Protein AF-0000000069427256 (afdb_homodimer)

Foldseek 3Di:
DFFLADPPKDKDKPAADVNCCVQANPVQQAPPDQPGKHKGHFDPKIKMKMFSVAKFFFFKKKWFWAALAAFAFKFKWFALDPPPPDTDTQGTDGDDRHGDIDMDTRPVRDTGRMMMIIRGATSHPRRMTITRYITTDGGGDDPPD/DFFLADPPKDKDKPAAAVNCCVQANPVQQAPPDQPGKHKGHFDPKIKMKMFSVAKFFFWKKKWFWAALAAFAFKFKWFALDPPDDDTDTQGTDGDDRHGDIDMDTRPVRDTGRMMMIIRGATSHPRRMTITRYITTDGGGDDPPD

Structure (mmCIF, N/CA/C/O backbone):
data_AF-0000000069427256-model_v1
#
loop_
_entity.id
_entity.type
_entity.pdbx_description
1 polymer 'Nuclear receptor 2C2-associated protein'
#
loop_
_atom_site.group_PDB
_atom_site.id
_atom_site.type_symbol
_atom_site.label_atom_id
_atom_site.label_alt_id
_atom_site.label_comp_id
_atom_site.label_asym_id
_atom_site.label_entity_id
_atom_site.label_seq_id
_atom_site.pdbx_PDB_ins_code
_atom_site.Cartn_x
_atom_site.Cartn_y
_atom_site.Cartn_z
_atom_site.occupancy
_atom_site.B_iso_or_equiv
_atom_site.auth_seq_id
_atom_site.auth_comp_id
_atom_site.auth_asym_id
_atom_site.auth_atom_id
_atom_site.pdbx_PDB_model_num
ATOM 1 N N . MET A 1 1 ? 9.227 0.942 4.258 1 88.62 1 MET A N 1
ATOM 2 C CA . MET A 1 1 ? 8.672 0.115 3.188 1 88.62 1 MET A CA 1
ATOM 3 C C . MET A 1 1 ? 7.191 0.402 2.984 1 88.62 1 MET A C 1
ATOM 5 O O . MET A 1 1 ? 6.492 0.782 3.926 1 88.62 1 MET A O 1
ATOM 9 N N . CYS A 1 2 ? 6.762 0.403 1.646 1 91.94 2 CYS A N 1
ATOM 10 C CA . CYS A 1 2 ? 5.367 0.628 1.28 1 91.94 2 CYS A CA 1
ATOM 11 C C . CYS A 1 2 ? 4.969 -0.236 0.09 1 91.94 2 CYS A C 1
ATOM 13 O O . CYS A 1 2 ? 5.785 -0.99 -0.437 1 91.94 2 CYS A O 1
ATOM 15 N N . SER A 1 3 ? 3.703 -0.21 -0.235 1 94.5 3 SER A N 1
ATOM 16 C CA . SER A 1 3 ? 3.236 -0.917 -1.424 1 94.5 3 SER A CA 1
ATOM 17 C C . SER A 1 3 ? 3.936 -0.408 -2.68 1 94.5 3 SER A C 1
ATOM 19 O O . SER A 1 3 ? 4.09 0.801 -2.863 1 94.5 3 SER A O 1
ATOM 21 N N . LEU A 1 4 ? 4.332 -1.354 -3.523 1 94.69 4 LEU A N 1
ATOM 22 C CA . LEU A 1 4 ? 5.027 -1 -4.754 1 94.69 4 LEU A CA 1
ATOM 23 C C . LEU A 1 4 ? 4.074 -1.011 -5.941 1 94.69 4 LEU A C 1
ATOM 25 O O . LEU A 1 4 ? 4.48 -0.74 -7.074 1 94.69 4 LEU A O 1
ATOM 29 N N . ILE A 1 5 ? 2.779 -1.302 -5.676 1 94.69 5 ILE A N 1
ATOM 30 C CA . ILE A 1 5 ? 1.781 -1.367 -6.738 1 94.69 5 ILE A CA 1
ATOM 31 C C . ILE A 1 5 ? 1.354 0.045 -7.133 1 94.69 5 ILE A C 1
ATOM 33 O O . ILE A 1 5 ? 0.934 0.833 -6.285 1 94.69 5 ILE A O 1
ATOM 37 N N . GLN A 1 6 ? 1.53 0.266 -8.422 1 89.81 6 GLN A N 1
ATOM 38 C CA . GLN A 1 6 ? 1.161 1.562 -8.984 1 89.81 6 GLN A CA 1
ATOM 39 C C . GLN A 1 6 ? 0.304 1.398 -10.234 1 89.81 6 GLN A C 1
ATOM 41 O O . GLN A 1 6 ? 0.061 0.277 -10.688 1 89.81 6 GLN A O 1
ATOM 46 N N . ASP A 1 7 ? -0.151 2.516 -10.758 1 88.38 7 ASP A N 1
ATOM 47 C CA . ASP A 1 7 ? -0.981 2.504 -11.961 1 88.38 7 ASP A CA 1
ATOM 48 C C . ASP A 1 7 ? -0.247 1.851 -13.133 1 88.38 7 ASP A C 1
ATOM 50 O O . ASP A 1 7 ? -0.867 1.196 -13.969 1 88.38 7 ASP A O 1
ATOM 54 N N . LYS A 1 8 ? 1.039 2.057 -13.102 1 89.56 8 LYS A N 1
ATOM 55 C CA . LYS A 1 8 ? 1.83 1.552 -14.219 1 89.56 8 LYS A CA 1
ATOM 56 C C . LYS A 1 8 ? 2.119 0.062 -14.055 1 89.56 8 LYS A C 1
ATOM 58 O O . LYS A 1 8 ? 2.648 -0.575 -14.969 1 89.56 8 LYS A O 1
ATOM 63 N N . THR A 1 9 ? 1.811 -0.467 -12.945 1 94.75 9 THR A N 1
ATOM 64 C CA . THR A 1 9 ? 2.039 -1.888 -12.711 1 94.75 9 THR A CA 1
ATOM 65 C C . THR A 1 9 ? 1.174 -2.738 -13.633 1 94.75 9 THR A C 1
ATOM 67 O O . THR A 1 9 ? -0.014 -2.459 -13.812 1 94.75 9 THR A O 1
ATOM 70 N N . ARG A 1 10 ? 1.879 -3.713 -14.258 1 96.31 10 ARG A N 1
ATOM 71 C CA . ARG A 1 10 ? 1.18 -4.664 -15.117 1 96.31 10 ARG A CA 1
ATOM 72 C C . ARG A 1 10 ? 1.225 -6.07 -14.531 1 96.31 10 ARG A C 1
ATOM 74 O O . ARG A 1 10 ? 2.248 -6.488 -13.984 1 96.31 10 ARG A O 1
ATOM 81 N N . VAL A 1 11 ? 0.092 -6.809 -14.773 1 97.56 11 VAL A N 1
ATOM 82 C CA . VAL A 1 11 ? -0.004 -8.133 -14.172 1 97.56 11 VAL A CA 1
ATOM 83 C C . VAL A 1 11 ? -0.48 -9.141 -15.211 1 97.56 11 VAL A C 1
ATOM 85 O O . VAL A 1 11 ? -1.364 -8.844 -16.016 1 97.56 11 VAL A O 1
ATOM 88 N N . ARG A 1 12 ? 0.183 -10.266 -15.188 1 97.38 12 ARG A N 1
ATOM 89 C CA . ARG A 1 12 ? -0.256 -11.438 -15.938 1 97.38 12 ARG A CA 1
ATOM 90 C C . ARG A 1 12 ? -0.458 -12.633 -15.016 1 97.38 12 ARG A C 1
ATOM 92 O O . ARG A 1 12 ? 0.208 -12.742 -13.984 1 97.38 12 ARG A O 1
ATOM 99 N N . VAL A 1 13 ? -1.408 -13.445 -15.445 1 98.75 13 VAL A N 1
ATOM 100 C CA . VAL A 1 13 ? -1.653 -14.656 -14.664 1 98.75 13 VAL A CA 1
ATOM 101 C C . VAL A 1 13 ? -1.659 -15.875 -15.586 1 98.75 13 VAL A C 1
ATOM 103 O O . VAL A 1 13 ? -1.821 -15.734 -16.797 1 98.75 13 VAL A O 1
ATOM 106 N N . SER A 1 14 ? -1.403 -16.953 -14.953 1 98.69 14 SER A N 1
ATOM 107 C CA . SER A 1 14 ? -1.3 -18.203 -15.711 1 98.69 14 SER A CA 1
ATOM 108 C C . SER A 1 14 ? -2.605 -18.516 -16.438 1 98.69 14 SER A C 1
ATOM 110 O O . SER A 1 14 ? -2.592 -18.984 -17.578 1 98.69 14 SER A O 1
ATOM 112 N N . SER A 1 15 ? -3.719 -18.375 -15.766 1 98.81 15 SER A N 1
ATOM 113 C CA . SER A 1 15 ? -5.027 -18.719 -16.312 1 98.81 15 SER A CA 1
ATOM 114 C C . SER A 1 15 ? -6.148 -18.047 -15.523 1 98.81 15 SER A C 1
ATOM 116 O O . SER A 1 15 ? -5.898 -17.422 -14.492 1 98.81 15 SER A O 1
ATOM 118 N N . VAL A 1 16 ? -7.336 -18.094 -16.094 1 98.88 16 VAL A N 1
ATOM 119 C CA . VAL A 1 16 ? -8.539 -17.562 -15.453 1 98.88 16 VAL A CA 1
ATOM 120 C C . VAL A 1 16 ? -9.68 -18.578 -15.594 1 98.88 16 VAL A C 1
ATOM 122 O O . VAL A 1 16 ? -9.867 -19.156 -16.656 1 98.88 16 VAL A O 1
ATOM 125 N N . LEU A 1 17 ? -10.367 -18.75 -14.469 1 98.62 17 LEU A N 1
ATOM 126 C CA . LEU A 1 17 ? -11.492 -19.672 -14.461 1 98.62 17 LEU A CA 1
ATOM 127 C C . LEU A 1 17 ? -12.43 -19.391 -15.625 1 98.62 17 LEU A C 1
ATOM 129 O O . LEU A 1 17 ? -12.914 -18.266 -15.789 1 98.62 17 LEU A O 1
ATOM 133 N N . ASN A 1 18 ? -12.609 -20.391 -16.406 1 97.94 1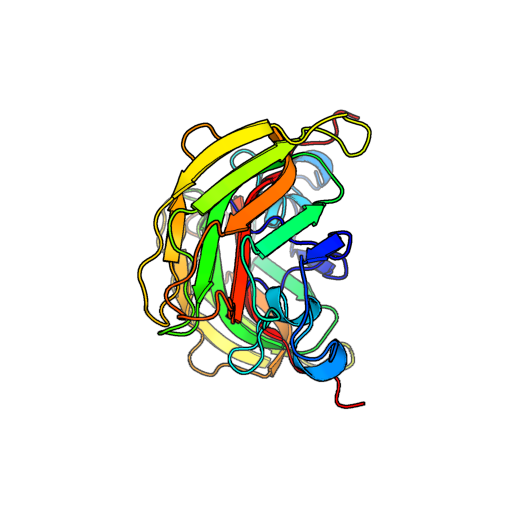8 ASN A N 1
ATOM 134 C CA . ASN A 1 18 ? -13.516 -20.344 -17.562 1 97.94 18 ASN A CA 1
ATOM 135 C C . ASN A 1 18 ? -13.156 -19.188 -18.5 1 97.94 18 ASN A C 1
ATOM 137 O O . ASN A 1 18 ? -14.016 -18.688 -19.219 1 97.94 18 ASN A O 1
ATOM 141 N N . SER A 1 19 ? -12.078 -18.688 -18.422 1 98 19 SER A N 1
ATOM 142 C CA . SER A 1 19 ? -11.617 -17.547 -19.188 1 98 19 SER A CA 1
ATOM 143 C C . SER A 1 19 ? -12.492 -16.312 -18.938 1 98 19 SER A C 1
ATOM 145 O O . SER A 1 19 ? -12.609 -15.438 -19.797 1 98 19 SER A O 1
ATOM 147 N N . ASP A 1 20 ? -13.102 -16.281 -17.797 1 98.31 20 ASP A N 1
ATOM 148 C CA . ASP A 1 20 ? -13.969 -15.172 -17.422 1 98.31 20 ASP A CA 1
ATOM 149 C C . ASP A 1 20 ? -13.172 -14.07 -16.734 1 98.31 20 ASP A C 1
ATOM 151 O O . ASP A 1 20 ? -13.297 -13.867 -15.523 1 98.31 20 ASP A O 1
ATOM 155 N N . VAL A 1 21 ? -12.523 -13.281 -17.516 1 98 21 VAL A N 1
ATOM 156 C CA . VAL A 1 21 ? -11.641 -12.234 -17.016 1 98 21 VAL A CA 1
ATOM 157 C C . VAL A 1 21 ? -12.453 -11.164 -16.297 1 98 21 VAL A C 1
ATOM 159 O O . VAL A 1 21 ? -11.969 -10.547 -15.344 1 98 21 VAL A O 1
ATOM 162 N N . LYS A 1 22 ? -13.719 -10.969 -16.641 1 96.38 22 LYS A N 1
ATOM 163 C CA . LYS A 1 22 ? -14.57 -9.93 -16.078 1 96.38 22 LYS A CA 1
ATOM 164 C C . LYS A 1 22 ? -14.922 -10.25 -14.625 1 96.38 22 LYS A C 1
ATOM 166 O O . LYS A 1 22 ? -15.016 -9.344 -13.789 1 96.38 22 LYS A O 1
ATOM 171 N N . GLN A 1 23 ? -15 -11.508 -14.328 1 96.94 23 GLN A N 1
ATOM 172 C CA . GLN A 1 23 ? -15.492 -11.875 -13.008 1 96.94 23 GLN A CA 1
ATOM 173 C C . GLN A 1 23 ? -14.359 -12.422 -12.141 1 96.94 23 GLN A C 1
ATOM 175 O O . GLN A 1 23 ? -14.422 -12.344 -10.906 1 96.94 23 GLN A O 1
ATOM 180 N N . PHE A 1 24 ? -13.32 -12.953 -12.773 1 98.25 24 PHE A N 1
ATOM 181 C CA . PHE A 1 24 ? -12.328 -13.688 -11.984 1 98.25 24 PHE A CA 1
ATOM 182 C C . PHE A 1 24 ? -10.914 -13.305 -12.406 1 98.25 24 PHE A C 1
ATOM 184 O O . PHE A 1 24 ? -9.961 -14.031 -12.141 1 98.25 24 PHE A O 1
ATOM 191 N N . GLY A 1 25 ? -10.711 -12.219 -13.016 1 98.19 25 GLY A N 1
ATOM 192 C CA . GLY A 1 25 ? -9.469 -11.875 -13.68 1 98.19 25 GLY A CA 1
ATOM 193 C C . GLY A 1 25 ? -8.438 -11.273 -12.742 1 98.19 25 GLY A C 1
ATOM 194 O O . GLY A 1 25 ? -8.703 -11.078 -11.562 1 98.19 25 GLY A O 1
ATOM 195 N N . LYS A 1 26 ? -7.301 -10.945 -13.297 1 97.62 26 LYS A N 1
ATOM 196 C CA . LYS A 1 26 ? -6.113 -10.453 -12.602 1 97.62 26 LYS A CA 1
ATOM 197 C C . LYS A 1 26 ? -6.363 -9.078 -11.984 1 97.62 26 LYS A C 1
ATOM 199 O O . LYS A 1 26 ? -5.684 -8.688 -11.031 1 97.62 26 LYS A O 1
ATOM 204 N N . SER A 1 27 ? -7.332 -8.391 -12.531 1 95.12 27 SER A N 1
ATOM 205 C CA . SER A 1 27 ? -7.582 -7.035 -12.055 1 95.12 27 SER A CA 1
ATOM 206 C C . SER A 1 27 ? -8.023 -7.039 -10.594 1 95.12 27 SER A C 1
ATOM 208 O O . SER A 1 27 ? -7.859 -6.043 -9.883 1 95.12 27 SER A O 1
ATOM 210 N N . PHE A 1 28 ? -8.508 -8.109 -10.141 1 96.56 28 PHE A N 1
ATOM 211 C CA . PHE A 1 28 ? -9.094 -8.188 -8.805 1 96.56 28 PHE A CA 1
ATOM 212 C C . PHE A 1 28 ? -8.023 -8.461 -7.758 1 96.56 28 PHE A C 1
ATOM 214 O O . PHE A 1 28 ? -8.297 -8.406 -6.559 1 96.56 28 PHE A O 1
ATOM 221 N N . LEU A 1 29 ? -6.773 -8.688 -8.195 1 97.25 29 LEU A N 1
ATOM 222 C CA . LEU A 1 29 ? -5.664 -8.922 -7.273 1 97.25 29 LEU A CA 1
ATOM 223 C C . LEU A 1 29 ? -5.32 -7.656 -6.496 1 97.25 29 LEU A C 1
ATOM 225 O O . LEU A 1 29 ? -4.789 -7.727 -5.387 1 97.25 29 LEU A O 1
ATOM 229 N N . PHE A 1 30 ? -5.59 -6.488 -7.086 1 94 30 PHE A N 1
ATOM 230 C CA . PHE A 1 30 ? -5.098 -5.242 -6.516 1 94 30 PHE A CA 1
ATOM 231 C C . PHE A 1 30 ? -6.223 -4.223 -6.383 1 94 30 PHE A C 1
ATOM 233 O O . PHE A 1 30 ? -5.973 -3.02 -6.309 1 94 30 PHE A O 1
ATOM 240 N N . ASP A 1 31 ? -7.496 -4.641 -6.383 1 91.44 31 ASP A N 1
ATOM 241 C CA . ASP A 1 31 ? -8.602 -3.688 -6.449 1 91.44 31 ASP A CA 1
ATOM 242 C C . ASP A 1 31 ? -9.047 -3.268 -5.051 1 91.44 31 ASP A C 1
ATOM 244 O O . ASP A 1 31 ? -10.016 -2.514 -4.898 1 91.44 31 ASP A O 1
ATOM 248 N N . CYS A 1 32 ? -8.43 -3.764 -4.012 1 90.31 32 CYS A N 1
ATOM 249 C CA . CYS A 1 32 ? -8.688 -3.406 -2.623 1 90.31 32 CYS A CA 1
ATOM 250 C C . CYS A 1 32 ? -10.133 -3.721 -2.24 1 90.31 32 CYS A C 1
ATOM 252 O O . CYS A 1 32 ? -10.727 -3.021 -1.418 1 90.31 32 CYS A O 1
ATOM 254 N N . GLN A 1 33 ? -10.672 -4.707 -2.92 1 89.88 33 GLN A N 1
ATOM 255 C CA . GLN A 1 33 ? -12 -5.203 -2.574 1 89.88 33 GLN A CA 1
ATOM 256 C C . GLN A 1 33 ? -11.922 -6.59 -1.942 1 89.88 33 GLN A C 1
ATOM 258 O O . GLN A 1 33 ? -11.133 -7.434 -2.377 1 89.88 33 GLN A O 1
ATOM 263 N N . ASP A 1 34 ? -12.836 -6.789 -0.956 1 87.06 34 ASP A N 1
ATOM 264 C CA . ASP A 1 34 ? -12.742 -8.031 -0.193 1 87.06 34 ASP A CA 1
ATOM 265 C C . ASP A 1 34 ? -13.562 -9.141 -0.843 1 87.06 34 ASP A C 1
ATOM 267 O O . ASP A 1 34 ? -13.391 -10.32 -0.518 1 87.06 34 ASP A O 1
ATOM 271 N N . ASP A 1 35 ? -14.414 -8.797 -1.781 1 91.25 35 ASP A N 1
ATOM 272 C CA . ASP A 1 35 ? -15.344 -9.789 -2.299 1 91.25 35 ASP A CA 1
ATOM 273 C C . ASP A 1 35 ? -15 -10.164 -3.74 1 91.25 35 ASP A C 1
ATOM 275 O O . ASP A 1 35 ? -15.758 -10.883 -4.398 1 91.25 35 ASP A O 1
ATOM 279 N N . THR A 1 36 ? -13.984 -9.609 -4.316 1 95.5 36 THR A N 1
ATOM 280 C CA . THR A 1 36 ? -13.492 -10 -5.633 1 95.5 36 THR A CA 1
ATOM 281 C C . THR A 1 36 ? -12.195 -10.797 -5.516 1 95.5 36 THR A C 1
ATOM 283 O O . THR A 1 36 ? -11.57 -10.812 -4.453 1 95.5 36 THR A O 1
ATOM 286 N N . CYS A 1 37 ? -11.875 -11.555 -6.547 1 98.25 37 CYS A N 1
ATOM 287 C CA . CYS A 1 37 ? -10.68 -12.391 -6.48 1 98.25 37 CYS A CA 1
ATOM 288 C C . CYS A 1 37 ? -10.172 -12.727 -7.875 1 98.25 37 CYS A C 1
ATOM 290 O O . CYS A 1 37 ? -10.906 -12.617 -8.859 1 98.25 37 CYS A O 1
ATOM 292 N N . TRP A 1 38 ? -8.906 -13.047 -7.902 1 98.81 38 TRP A N 1
ATOM 293 C CA . TRP A 1 38 ? -8.422 -13.859 -9.016 1 98.81 38 TRP A CA 1
ATOM 294 C C . TRP A 1 38 ? -8.664 -15.344 -8.75 1 98.81 38 TRP A C 1
ATOM 296 O O . TRP A 1 38 ? -8.383 -15.844 -7.664 1 98.81 38 TRP A O 1
ATOM 306 N N . ASN A 1 39 ? -9.219 -15.977 -9.75 1 98.88 39 ASN A N 1
ATOM 307 C CA . ASN A 1 39 ? -9.5 -17.406 -9.734 1 98.88 39 ASN A CA 1
ATOM 308 C C . ASN A 1 39 ? -8.922 -18.109 -10.961 1 98.88 39 ASN A C 1
ATOM 310 O O . ASN A 1 39 ? -9.391 -17.891 -12.078 1 98.88 39 ASN A O 1
ATOM 314 N N . SER A 1 40 ? -7.902 -18.922 -10.672 1 98.88 40 SER A N 1
ATOM 315 C CA . SER A 1 40 ? -7.273 -19.625 -11.797 1 98.88 40 SER A CA 1
ATOM 316 C C . SER A 1 40 ? -8.172 -20.734 -12.336 1 98.88 40 SER A C 1
ATOM 318 O O . SER A 1 40 ? -9.141 -21.125 -11.68 1 98.88 40 SER A O 1
ATOM 320 N N . SER A 1 41 ? -7.836 -21.188 -13.625 1 98.62 41 SER A N 1
ATOM 321 C CA . SER A 1 41 ? -8.383 -22.469 -14.078 1 98.62 41 SER A CA 1
ATOM 322 C C . SER A 1 41 ? -7.738 -23.641 -13.352 1 98.62 41 SER A C 1
ATOM 324 O O . SER A 1 41 ? -6.867 -23.438 -12.5 1 98.62 41 SER A O 1
ATOM 326 N N . GLU A 1 42 ? -8.211 -24.828 -13.602 1 98.44 42 GLU A N 1
ATOM 327 C CA . GLU A 1 42 ? -7.562 -26.031 -13.07 1 98.44 42 GLU A CA 1
ATOM 328 C C . GLU A 1 42 ? -6.18 -26.219 -13.688 1 98.44 42 GLU A C 1
ATOM 330 O O . GLU A 1 42 ? -5.891 -25.688 -14.758 1 98.44 42 GLU A O 1
ATOM 335 N N . GLY A 1 43 ? -5.336 -26.953 -12.922 1 98.19 43 GLY A N 1
ATOM 336 C CA . GLY A 1 43 ? -4.016 -27.281 -13.438 1 98.19 43 GLY A CA 1
ATOM 337 C C . GLY A 1 43 ? -2.889 -26.719 -12.594 1 98.19 43 GLY A C 1
ATOM 338 O O . GLY A 1 43 ? -3.107 -25.812 -11.773 1 98.19 43 GLY A O 1
ATOM 339 N N . THR A 1 44 ? -1.712 -27.297 -12.688 1 98.19 44 THR A N 1
ATOM 340 C CA . THR A 1 44 ? -0.496 -26.859 -12.016 1 98.19 44 THR A CA 1
ATOM 341 C C . THR A 1 44 ? 0.677 -26.812 -12.992 1 98.19 44 THR A C 1
ATOM 343 O O . THR A 1 44 ? 0.726 -27.578 -13.945 1 98.19 44 THR A O 1
ATOM 346 N N . PRO A 1 45 ? 1.598 -25.953 -12.945 1 98.56 45 PRO A N 1
ATOM 347 C CA . PRO A 1 45 ? 1.593 -24.906 -11.922 1 98.56 45 PRO A CA 1
ATOM 348 C C . PRO A 1 45 ? 0.771 -23.688 -12.328 1 98.56 45 PRO A C 1
ATOM 350 O O . PRO A 1 45 ? 0.471 -23.5 -13.508 1 98.56 45 PRO A O 1
ATOM 353 N N . GLN A 1 46 ? 0.297 -22.922 -11.359 1 98.88 46 GLN A N 1
ATOM 354 C CA . GLN A 1 46 ? -0.263 -21.594 -11.586 1 98.88 46 GLN A CA 1
ATOM 355 C C . GLN A 1 46 ? 0.722 -20.5 -11.18 1 98.88 46 GLN A C 1
ATOM 357 O O . GLN A 1 46 ? 1.673 -20.766 -10.438 1 98.88 46 GLN A O 1
ATOM 362 N N . TRP A 1 47 ? 0.492 -19.281 -11.773 1 98.88 47 TRP A N 1
ATOM 363 C CA . TRP A 1 47 ? 1.437 -18.234 -11.391 1 98.88 47 TRP A CA 1
ATOM 364 C C . TRP A 1 47 ? 0.843 -16.844 -11.633 1 98.88 47 TRP A C 1
ATOM 366 O O . TRP A 1 47 ? -0.134 -16.703 -12.367 1 98.88 47 TRP A O 1
ATOM 376 N N . ILE A 1 48 ? 1.358 -15.914 -10.93 1 98.75 48 ILE A N 1
ATOM 377 C CA . ILE A 1 48 ? 1.134 -14.484 -11.109 1 98.75 48 ILE A CA 1
ATOM 378 C C . ILE A 1 48 ? 2.449 -13.789 -11.461 1 98.75 48 ILE A C 1
ATOM 380 O O . ILE A 1 48 ? 3.449 -13.953 -10.758 1 98.75 48 ILE A O 1
ATOM 384 N N . LEU A 1 49 ? 2.453 -13.102 -12.609 1 98.19 49 LEU A N 1
ATOM 385 C CA . LEU A 1 49 ? 3.607 -12.305 -13.008 1 98.19 49 LEU A CA 1
ATOM 386 C C . LEU A 1 49 ? 3.301 -10.812 -12.898 1 98.19 49 LEU A C 1
ATOM 388 O O . LEU A 1 49 ? 2.361 -10.32 -13.523 1 98.19 49 LEU A O 1
ATOM 392 N N . VAL A 1 50 ? 4.105 -10.133 -12.094 1 97.69 50 VAL A N 1
ATOM 393 C CA . VAL A 1 50 ? 3.91 -8.703 -11.852 1 97.69 50 VAL A CA 1
ATOM 394 C C . VAL A 1 50 ? 5.09 -7.918 -12.422 1 97.69 50 VAL A C 1
ATOM 396 O O . VAL A 1 50 ? 6.246 -8.203 -12.109 1 97.69 50 VAL A O 1
ATOM 399 N N . ASP A 1 51 ? 4.777 -7.027 -13.297 1 96.88 51 ASP A N 1
ATOM 400 C CA . ASP A 1 51 ? 5.715 -6.012 -13.766 1 96.88 51 ASP A CA 1
ATOM 401 C C . ASP A 1 51 ? 5.488 -4.684 -13.047 1 96.88 51 ASP A C 1
ATOM 403 O O . ASP A 1 51 ? 4.504 -3.988 -13.312 1 96.88 51 ASP A O 1
ATOM 407 N N . LEU A 1 52 ? 6.43 -4.289 -12.188 1 95.44 52 LEU A N 1
ATOM 408 C CA . LEU A 1 52 ? 6.281 -3.08 -11.383 1 95.44 52 LEU A CA 1
ATOM 409 C C . LEU A 1 52 ? 6.469 -1.831 -12.242 1 95.44 52 LEU A C 1
ATOM 411 O O . LEU A 1 52 ? 6.113 -0.727 -11.82 1 95.44 52 LEU A O 1
ATOM 415 N N . GLY A 1 53 ? 6.957 -1.992 -13.375 1 93.12 53 GLY A N 1
ATOM 416 C CA . GLY A 1 53 ? 7.219 -0.875 -14.266 1 93.12 53 GLY A CA 1
ATOM 417 C C . GLY A 1 53 ? 8.547 -0.197 -14 1 93.12 53 GLY A C 1
ATOM 418 O O . GLY A 1 53 ? 9.078 0.51 -14.867 1 93.12 53 GLY A O 1
ATOM 419 N N . THR A 1 54 ? 9.047 -0.26 -12.812 1 90.75 54 THR A N 1
ATOM 420 C CA . THR A 1 54 ? 10.344 0.258 -12.391 1 90.75 54 THR A CA 1
ATOM 421 C C . THR A 1 54 ? 11.016 -0.701 -11.414 1 90.75 54 THR A C 1
ATOM 423 O O . THR A 1 54 ? 10.352 -1.534 -10.797 1 90.75 54 THR A O 1
ATOM 426 N N . GLN A 1 55 ? 12.312 -0.564 -11.32 1 93.56 55 GLN A N 1
ATOM 427 C CA . GLN A 1 55 ? 13.023 -1.381 -10.344 1 93.56 55 GLN A CA 1
ATOM 428 C C . GLN A 1 55 ? 12.719 -0.929 -8.922 1 93.56 55 GLN A C 1
ATOM 430 O O . GLN A 1 55 ? 12.586 0.268 -8.656 1 93.56 55 GLN A O 1
ATOM 435 N N . ALA A 1 56 ? 12.656 -1.906 -8.078 1 94.88 56 ALA A N 1
ATOM 436 C CA . ALA A 1 56 ? 12.461 -1.656 -6.652 1 94.88 56 ALA A CA 1
ATOM 437 C C . AL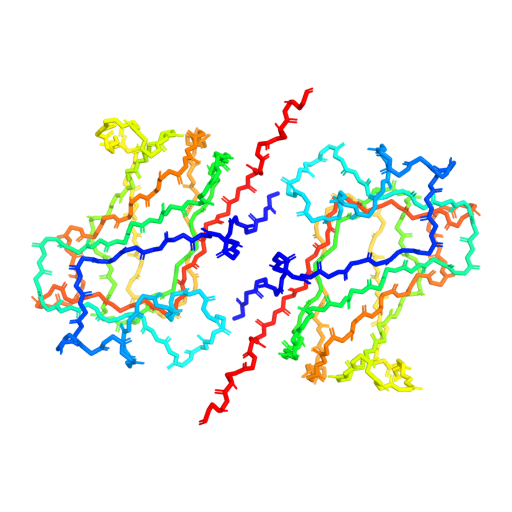A A 1 56 ? 13.07 -2.777 -5.812 1 94.88 56 ALA A C 1
ATOM 439 O O . ALA A 1 56 ? 13.305 -3.879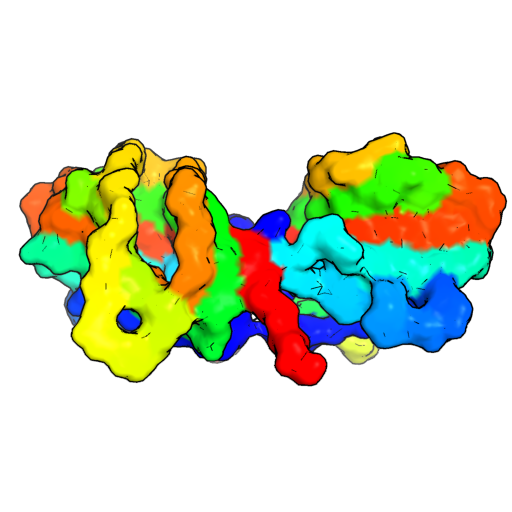 -6.316 1 94.88 56 ALA A O 1
ATOM 440 N N . GLU A 1 57 ? 13.43 -2.396 -4.656 1 96.38 57 GLU A N 1
ATOM 441 C CA . GLU A 1 57 ? 13.836 -3.424 -3.701 1 96.38 57 GLU A CA 1
ATOM 442 C C . GLU A 1 57 ? 12.625 -4.129 -3.098 1 96.38 57 GLU A C 1
ATOM 444 O O . GLU A 1 57 ? 11.805 -3.498 -2.428 1 96.38 57 GLU A O 1
ATOM 449 N N . ILE A 1 58 ? 12.562 -5.422 -3.268 1 96.94 58 ILE A N 1
ATOM 450 C CA . ILE A 1 58 ? 11.406 -6.184 -2.82 1 96.94 58 ILE A CA 1
ATOM 451 C C . ILE A 1 58 ? 11.656 -6.73 -1.417 1 96.94 58 ILE A C 1
ATOM 453 O O . ILE A 1 58 ? 12.633 -7.441 -1.186 1 96.94 58 ILE A O 1
ATOM 457 N N . LYS A 1 59 ? 10.695 -6.422 -0.494 1 96.88 59 LYS A N 1
ATOM 458 C CA . LYS A 1 59 ? 10.922 -6.785 0.901 1 96.88 59 LYS A CA 1
ATOM 459 C C . LYS A 1 59 ? 9.945 -7.867 1.356 1 96.88 59 LYS A C 1
ATOM 461 O O . LYS A 1 59 ? 10.305 -8.742 2.148 1 96.88 59 LYS A O 1
ATOM 466 N N . GLU A 1 60 ? 8.734 -7.762 0.885 1 97.38 60 GLU A N 1
ATOM 467 C CA . GLU A 1 60 ? 7.699 -8.695 1.327 1 97.38 60 GLU A CA 1
ATOM 468 C C . GLU A 1 60 ? 6.648 -8.906 0.244 1 97.38 60 GLU A C 1
ATOM 470 O O . GLU A 1 60 ? 6.441 -8.047 -0.609 1 97.38 60 GLU A O 1
ATOM 475 N N . ILE A 1 61 ? 6.043 -10.047 0.364 1 98.19 61 ILE A N 1
ATOM 476 C CA . ILE A 1 61 ? 4.816 -10.32 -0.376 1 98.19 61 ILE A CA 1
ATOM 477 C C . ILE A 1 61 ? 3.664 -10.539 0.6 1 98.19 61 ILE A C 1
ATOM 479 O O . ILE A 1 61 ? 3.801 -11.273 1.579 1 98.19 61 ILE A O 1
ATOM 483 N N . ALA A 1 62 ? 2.611 -9.852 0.418 1 97.88 62 ALA A N 1
ATOM 484 C CA . ALA A 1 62 ? 1.381 -10.062 1.177 1 97.88 62 ALA A CA 1
ATOM 485 C C . ALA A 1 62 ? 0.29 -10.664 0.295 1 97.88 62 ALA A C 1
ATOM 487 O O . ALA A 1 62 ? 0.012 -10.156 -0.794 1 97.88 62 ALA A O 1
ATOM 488 N N . ILE A 1 63 ? -0.308 -11.758 0.79 1 98.38 63 ILE A N 1
ATOM 489 C CA . ILE A 1 63 ? -1.263 -12.445 -0.072 1 98.38 63 ILE A CA 1
ATOM 490 C C . ILE A 1 63 ? -2.395 -13.023 0.773 1 98.38 63 ILE A C 1
ATOM 492 O O . ILE A 1 63 ? -2.158 -13.523 1.877 1 98.38 63 ILE A O 1
ATOM 496 N N . ASN A 1 64 ? -3.604 -12.891 0.248 1 98.12 64 ASN A N 1
ATOM 497 C CA . ASN A 1 64 ? -4.812 -13.438 0.849 1 98.12 64 ASN A CA 1
ATOM 498 C C . ASN A 1 64 ? -5.465 -14.484 -0.057 1 98.12 64 ASN A C 1
ATOM 500 O O . ASN A 1 64 ? -6.039 -14.141 -1.091 1 98.12 64 ASN A O 1
ATOM 504 N N . PHE A 1 65 ? -5.43 -15.773 0.421 1 98.69 65 PHE A N 1
ATOM 505 C CA . PHE A 1 65 ? -6.047 -16.859 -0.337 1 98.69 65 PHE A CA 1
ATOM 506 C C . PHE A 1 65 ? -7.457 -17.125 0.165 1 98.69 65 PHE A C 1
ATOM 508 O O . PHE A 1 65 ? -7.836 -16.688 1.251 1 98.69 65 PHE A O 1
ATOM 515 N N . GLN A 1 66 ? -8.203 -17.812 -0.712 1 98.19 66 GLN A N 1
ATOM 516 C CA . GLN A 1 66 ? -9.375 -18.516 -0.196 1 98.19 66 GLN A CA 1
ATOM 517 C C . GLN A 1 66 ? -8.992 -19.859 0.414 1 98.19 66 GLN A C 1
ATOM 519 O O . GLN A 1 66 ? -8.281 -20.656 -0.214 1 98.19 66 GLN A O 1
ATOM 524 N N . GLY A 1 67 ? -9.531 -20.031 1.629 1 98.38 67 GLY A N 1
ATOM 525 C CA . GLY A 1 67 ? -9.32 -21.359 2.186 1 98.38 67 GLY A CA 1
ATOM 526 C C . GLY A 1 67 ? -9.758 -22.469 1.252 1 98.38 67 GLY A C 1
ATOM 527 O O . GLY A 1 67 ? -10.82 -22.391 0.64 1 98.38 67 GLY A O 1
ATOM 528 N N . GLY A 1 68 ? -8.891 -23.484 1.189 1 98.69 68 GLY A N 1
ATOM 529 C CA . GLY A 1 68 ? -9.164 -24.594 0.285 1 98.69 68 GLY A CA 1
ATOM 530 C C . GLY A 1 68 ? -8.57 -24.391 -1.098 1 98.69 68 GLY A C 1
ATOM 531 O O . GLY A 1 68 ? -8.555 -25.312 -1.912 1 98.69 68 GLY A O 1
ATOM 532 N N . PHE A 1 69 ? -8.023 -23.219 -1.367 1 98.88 69 PHE A N 1
ATOM 533 C CA . PHE A 1 69 ? -7.504 -22.906 -2.695 1 98.88 69 PHE A CA 1
ATOM 534 C C . PHE A 1 69 ? -6.164 -22.188 -2.6 1 98.88 69 PHE A C 1
ATOM 536 O O . PHE A 1 69 ? -5.836 -21.359 -3.453 1 98.88 69 PHE A O 1
ATOM 543 N N . ALA A 1 70 ? -5.398 -22.438 -1.551 1 98.88 70 ALA A N 1
ATOM 544 C CA . ALA A 1 70 ? -4.098 -21.812 -1.337 1 98.88 70 ALA A CA 1
ATOM 545 C C . ALA A 1 70 ? -3.004 -22.547 -2.109 1 98.88 70 ALA A C 1
ATOM 547 O O . ALA A 1 70 ? -3.137 -23.734 -2.406 1 98.88 70 ALA A O 1
ATOM 548 N N . GLY A 1 71 ? -1.992 -21.812 -2.486 1 98.69 71 GLY A N 1
ATOM 549 C CA . GLY A 1 71 ? -0.819 -22.469 -3.041 1 98.69 71 GLY A CA 1
ATOM 550 C C . GLY A 1 71 ? -0.123 -23.375 -2.053 1 98.69 71 GLY A C 1
ATOM 551 O O . GLY A 1 71 ? -0.174 -23.141 -0.842 1 98.69 71 GLY A O 1
ATOM 552 N N . LYS A 1 72 ? 0.433 -24.406 -2.619 1 97.75 72 LYS A N 1
ATOM 553 C CA . LYS A 1 72 ? 1.328 -25.312 -1.906 1 97.75 72 LYS A CA 1
ATOM 554 C C . LYS A 1 72 ? 2.664 -25.453 -2.631 1 97.75 72 LYS A C 1
ATOM 556 O O . LYS A 1 72 ? 2.701 -25.562 -3.857 1 97.75 72 LYS A O 1
ATOM 561 N N . ASP A 1 73 ? 3.74 -25.484 -1.886 1 97.62 73 ASP A N 1
ATOM 562 C CA . ASP A 1 73 ? 5.059 -25.562 -2.508 1 97.62 73 ASP A CA 1
ATOM 563 C C . ASP A 1 73 ? 5.262 -24.406 -3.496 1 97.62 73 ASP A C 1
ATOM 565 O O . ASP A 1 73 ? 5.297 -24.625 -4.707 1 97.62 73 ASP A O 1
ATOM 569 N N . CYS A 1 74 ? 5.391 -23.219 -2.984 1 98.75 74 CYS A N 1
ATOM 570 C CA . CYS A 1 74 ? 5.438 -22 -3.791 1 98.75 74 CYS A CA 1
ATOM 571 C C . CYS A 1 74 ? 6.84 -21.406 -3.795 1 98.75 74 CYS A C 1
ATOM 573 O O . CYS A 1 74 ? 7.613 -21.625 -2.859 1 98.75 74 CYS A O 1
ATOM 575 N N . TRP A 1 75 ? 7.117 -20.656 -4.863 1 98.62 75 TRP A N 1
ATOM 576 C CA . TRP A 1 75 ? 8.375 -19.922 -4.859 1 98.62 75 TRP A CA 1
ATOM 577 C C . TRP A 1 75 ? 8.227 -18.609 -5.641 1 98.62 75 TRP A C 1
ATOM 579 O O . TRP A 1 75 ? 7.219 -18.391 -6.309 1 98.62 75 TRP A O 1
ATOM 589 N N . ILE A 1 76 ? 9.281 -17.812 -5.469 1 98.5 76 ILE A N 1
ATOM 590 C CA . ILE A 1 76 ? 9.336 -16.516 -6.121 1 98.5 76 ILE A CA 1
ATOM 591 C C . ILE A 1 76 ? 10.492 -16.484 -7.125 1 98.5 76 ILE A C 1
ATOM 593 O O . ILE A 1 76 ? 11.578 -16.984 -6.84 1 98.5 76 ILE A O 1
ATOM 597 N N . GLU A 1 77 ? 10.172 -15.969 -8.273 1 97.5 77 GLU A N 1
ATOM 598 C CA . GLU A 1 77 ? 11.188 -15.633 -9.258 1 97.5 77 GLU A CA 1
ATOM 599 C C . GLU A 1 77 ? 11.211 -14.133 -9.539 1 97.5 77 GLU A C 1
ATOM 601 O O . GLU A 1 77 ? 10.172 -13.469 -9.484 1 97.5 77 GLU A O 1
ATOM 606 N N . THR A 1 78 ? 12.406 -13.602 -9.828 1 97.12 78 THR A N 1
ATOM 607 C CA . THR A 1 78 ? 12.484 -12.172 -10.109 1 97.12 78 THR A CA 1
ATOM 608 C C . THR A 1 78 ? 13.43 -11.898 -11.273 1 97.12 78 THR A C 1
ATOM 610 O O . THR A 1 78 ? 14.227 -12.758 -11.656 1 97.12 78 THR A O 1
ATOM 613 N N . SER A 1 79 ? 13.289 -10.758 -11.852 1 96.44 79 SER A N 1
ATOM 614 C CA . SER A 1 79 ? 14.188 -10.188 -12.852 1 96.44 79 SER A CA 1
ATOM 615 C C . SER A 1 79 ? 14.367 -8.688 -12.648 1 96.44 79 SER A C 1
ATOM 617 O O . SER A 1 79 ? 13.398 -7.98 -12.352 1 96.44 79 SER A O 1
ATOM 619 N N . PRO A 1 80 ? 15.586 -8.203 -12.805 1 92.31 80 PRO A N 1
ATOM 620 C CA . PRO A 1 80 ? 15.828 -6.773 -12.609 1 92.31 80 PRO A CA 1
ATOM 621 C C . PRO A 1 80 ? 15.227 -5.91 -13.711 1 92.31 80 PRO A C 1
ATOM 623 O O . PRO A 1 80 ? 15.094 -4.695 -13.547 1 92.31 80 PRO A O 1
ATOM 626 N N . SER A 1 81 ? 14.961 -6.492 -14.914 1 90.06 81 SER A N 1
ATOM 627 C CA . SER A 1 81 ? 14.398 -5.723 -16.016 1 90.06 81 SER A CA 1
ATOM 628 C C . SER A 1 81 ? 13.477 -6.578 -16.875 1 90.06 81 SER A C 1
ATOM 630 O O . SER A 1 81 ? 13.453 -7.805 -16.734 1 90.06 81 SER A O 1
ATOM 632 N N . ILE A 1 82 ? 12.688 -5.793 -17.703 1 83.12 82 ILE A N 1
ATOM 633 C CA . ILE A 1 82 ? 11.75 -6.477 -18.594 1 83.12 82 ILE A CA 1
ATOM 634 C C . ILE A 1 82 ? 12.523 -7.254 -19.656 1 83.12 82 ILE A C 1
ATOM 636 O O . ILE A 1 82 ? 12.062 -8.297 -20.125 1 83.12 82 ILE A O 1
ATOM 640 N N . ASN A 1 83 ? 13.586 -6.582 -20.172 1 72.5 83 ASN A N 1
ATOM 641 C CA . ASN A 1 83 ? 14.391 -7.164 -21.25 1 72.5 83 ASN A CA 1
ATOM 642 C C . ASN A 1 83 ? 15.203 -8.352 -20.75 1 72.5 83 ASN A C 1
ATOM 644 O O . ASN A 1 83 ? 15.898 -9.008 -21.531 1 72.5 83 ASN A O 1
ATOM 648 N N . SER A 1 84 ? 15.172 -8.359 -19.484 1 63.06 84 SER A N 1
ATOM 649 C CA . SER A 1 84 ? 16.078 -9.383 -18.953 1 63.06 84 SER A CA 1
ATOM 650 C C . SER A 1 84 ? 15.578 -10.781 -19.281 1 63.06 84 SER A C 1
ATOM 652 O O . SER A 1 84 ? 14.406 -11.102 -19.031 1 63.06 84 SER A O 1
ATOM 654 N N . ASN A 1 85 ? 16.094 -11.375 -20.312 1 56.41 85 ASN A N 1
ATOM 655 C CA . ASN A 1 85 ? 16.031 -12.711 -20.906 1 56.41 85 ASN A CA 1
ATOM 656 C C . ASN A 1 85 ? 16.016 -13.797 -19.828 1 56.41 85 ASN A C 1
ATOM 658 O O . ASN A 1 85 ? 16.156 -14.977 -20.141 1 56.41 85 ASN A O 1
ATOM 662 N N . GLU A 1 86 ? 15.609 -13.656 -18.359 1 76.44 86 GLU A N 1
ATOM 663 C CA . GLU A 1 86 ? 15.25 -14.828 -17.562 1 76.44 86 GLU A CA 1
ATOM 664 C C . GLU A 1 86 ? 14.93 -14.445 -16.125 1 76.44 86 GLU A C 1
ATOM 666 O O . GLU A 1 86 ? 15.656 -13.664 -15.5 1 76.44 86 GLU A O 1
ATOM 6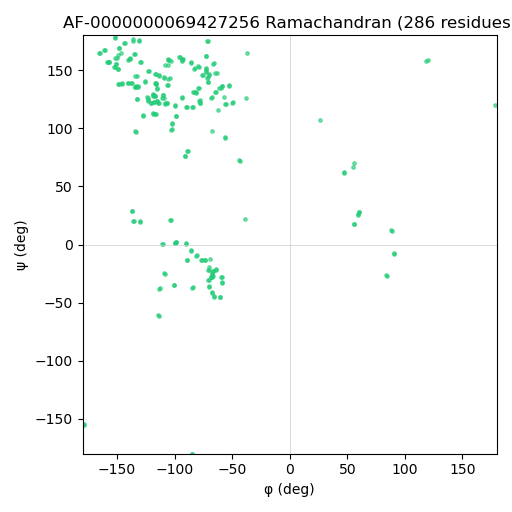71 N N . LEU A 1 87 ? 13.602 -14.781 -15.727 1 93.44 87 LEU A N 1
ATOM 672 C CA . LEU A 1 87 ? 13.234 -14.859 -14.312 1 93.44 87 LEU A CA 1
ATOM 673 C C . LEU A 1 87 ? 14.117 -15.859 -13.578 1 93.44 87 LEU A C 1
ATOM 675 O O . LEU A 1 87 ? 14.398 -16.953 -14.086 1 93.44 87 LEU A O 1
ATOM 679 N N . LYS A 1 88 ? 14.695 -15.367 -12.523 1 94.5 88 LYS A N 1
ATOM 680 C CA . LYS A 1 88 ? 15.547 -16.234 -11.711 1 94.5 88 LYS A CA 1
ATOM 681 C C . LYS A 1 88 ? 14.859 -16.609 -10.406 1 94.5 88 LYS A C 1
ATOM 683 O O . LYS A 1 88 ? 14.227 -15.773 -9.766 1 94.5 88 LYS A O 1
ATOM 688 N N . TYR A 1 89 ? 15.133 -17.875 -10.086 1 96.88 89 TYR A N 1
ATOM 689 C CA . TYR A 1 89 ? 14.625 -18.375 -8.812 1 96.88 89 TYR A CA 1
ATOM 690 C C . TYR A 1 89 ? 15.18 -17.562 -7.648 1 96.88 89 TYR A C 1
ATOM 692 O O . TYR A 1 89 ? 16.375 -17.25 -7.602 1 96.88 89 TYR A O 1
ATOM 700 N N . LEU A 1 90 ? 14.297 -17.219 -6.734 1 97.12 90 LEU A N 1
ATOM 701 C CA . LEU A 1 90 ? 14.742 -16.438 -5.582 1 97.12 90 LEU A CA 1
ATOM 702 C C . LEU A 1 90 ? 14.602 -17.25 -4.297 1 97.12 90 LEU A C 1
ATOM 704 O O . LEU A 1 90 ? 15.602 -17.547 -3.631 1 97.12 90 LEU A O 1
ATOM 708 N N . CYS A 1 91 ? 13.398 -17.672 -3.951 1 97.69 91 CYS A N 1
ATOM 709 C CA . CYS A 1 91 ? 13.195 -18.391 -2.703 1 97.69 91 CYS A CA 1
ATOM 710 C C . CYS A 1 91 ? 11.836 -19.078 -2.691 1 97.69 91 CYS A C 1
ATOM 712 O O . CYS A 1 91 ? 10.945 -18.719 -3.461 1 97.69 91 CYS A O 1
ATOM 714 N N . LYS A 1 92 ? 11.672 -20.016 -1.74 1 97.94 92 LYS A N 1
ATOM 715 C CA . LYS A 1 92 ? 10.406 -20.703 -1.507 1 97.94 92 LYS A CA 1
ATOM 716 C C . LYS A 1 92 ? 9.586 -20 -0.431 1 97.94 92 LYS A C 1
ATOM 718 O O . LYS A 1 92 ? 10.133 -19.203 0.348 1 97.94 92 LYS A O 1
ATOM 723 N N . PHE A 1 93 ? 8.336 -20.219 -0.391 1 98.31 93 PHE A N 1
ATOM 724 C CA . PHE A 1 93 ? 7.465 -19.844 0.714 1 98.31 93 PHE A CA 1
ATOM 725 C C . PHE A 1 93 ? 6.289 -20.812 0.822 1 98.31 93 PHE A C 1
ATOM 727 O O . PHE A 1 93 ? 5.98 -21.531 -0.129 1 98.31 93 PHE A O 1
ATOM 734 N N . TYR A 1 94 ? 5.676 -20.828 1.955 1 98.44 94 TYR A N 1
ATOM 735 C CA . TYR A 1 94 ? 4.684 -21.859 2.258 1 98.44 94 TYR A CA 1
ATOM 736 C C . TYR A 1 94 ? 3.439 -21.234 2.889 1 98.44 94 TYR A C 1
ATOM 738 O O . TYR A 1 94 ? 3.373 -21.078 4.109 1 98.44 94 TYR A O 1
ATOM 746 N N . PRO A 1 95 ? 2.465 -21.016 2.076 1 98.62 95 PRO A N 1
ATOM 747 C CA . PRO A 1 95 ? 1.229 -20.422 2.598 1 98.62 95 PRO A CA 1
ATOM 748 C C . PRO A 1 95 ? 0.42 -21.406 3.447 1 98.62 95 PRO A C 1
ATOM 750 O O . PRO A 1 95 ? 0.48 -22.609 3.225 1 98.62 95 PRO A O 1
ATOM 753 N N . GLU A 1 96 ? -0.257 -20.844 4.414 1 98.56 96 GLU A N 1
ATOM 754 C CA . GLU A 1 96 ? -1.303 -21.578 5.109 1 98.56 96 GLU A CA 1
ATOM 755 C C . GLU A 1 96 ? -2.588 -21.625 4.285 1 98.56 96 GLU A C 1
ATOM 757 O O . GLU A 1 96 ? -2.861 -20.719 3.504 1 98.56 96 GLU A O 1
ATOM 762 N N . ASP A 1 97 ? -3.33 -22.656 4.535 1 98.62 97 ASP A N 1
ATOM 763 C CA . ASP A 1 97 ? -4.602 -22.797 3.834 1 98.62 97 ASP A CA 1
ATOM 764 C C . ASP A 1 97 ? -5.738 -22.141 4.621 1 98.62 97 ASP A C 1
ATOM 766 O O . ASP A 1 97 ? -6.609 -22.828 5.152 1 98.62 97 ASP A O 1
ATOM 770 N N . ASP A 1 98 ? -5.773 -20.875 4.57 1 97.88 98 ASP A N 1
ATOM 771 C CA . ASP A 1 98 ? -6.824 -20.109 5.246 1 97.88 98 ASP A CA 1
ATOM 772 C C . ASP A 1 98 ? -7.09 -18.797 4.531 1 97.88 98 ASP A C 1
ATOM 774 O O . ASP A 1 98 ? -6.488 -18.5 3.492 1 97.88 98 ASP A O 1
ATOM 778 N N . SER A 1 99 ? -8.047 -18.062 5.043 1 95.88 99 SER A N 1
ATOM 779 C CA . SER A 1 99 ? -8.523 -16.875 4.344 1 95.88 99 SER A CA 1
ATOM 780 C C . SER A 1 99 ? -7.973 -15.594 4.98 1 95.88 99 SER A C 1
ATOM 782 O O . SER A 1 99 ? -8.57 -14.523 4.859 1 95.88 99 SER A O 1
ATOM 784 N N . THR A 1 100 ? -6.883 -15.742 5.711 1 96.19 100 THR A N 1
ATOM 785 C CA . THR A 1 100 ? -6.297 -14.562 6.344 1 96.19 100 THR A CA 1
ATOM 786 C C . THR A 1 100 ? -5.207 -13.961 5.457 1 96.19 100 THR A C 1
ATOM 788 O O . THR A 1 100 ? -4.664 -14.641 4.586 1 96.19 100 THR A O 1
ATOM 791 N N . LEU A 1 101 ? -4.969 -12.719 5.703 1 95.81 101 LEU A N 1
ATOM 792 C CA . LEU A 1 101 ? -3.824 -12.086 5.059 1 95.81 101 LEU A CA 1
ATOM 793 C C . LEU A 1 101 ? -2.516 -12.664 5.582 1 95.81 101 LEU A C 1
ATOM 795 O O . LEU A 1 101 ? -2.311 -12.75 6.793 1 95.81 101 LEU A O 1
ATOM 799 N N . GLN A 1 102 ? -1.657 -13.117 4.707 1 98.19 102 GLN A N 1
ATOM 800 C CA . GLN A 1 102 ? -0.354 -13.68 5.047 1 98.19 102 GLN A CA 1
ATOM 801 C C . GLN A 1 102 ? 0.777 -12.836 4.457 1 98.19 102 GLN A C 1
ATOM 803 O O . GLN A 1 102 ? 0.696 -12.398 3.311 1 98.19 102 GLN A O 1
ATOM 808 N N . ILE A 1 103 ? 1.797 -12.656 5.219 1 97.81 103 ILE A N 1
ATOM 809 C CA . ILE A 1 103 ? 2.939 -11.852 4.805 1 97.81 103 ILE A CA 1
ATOM 810 C C . ILE A 1 103 ? 4.199 -12.711 4.777 1 97.81 103 ILE A C 1
ATOM 812 O O . ILE A 1 103 ? 4.516 -13.383 5.762 1 97.81 103 ILE A O 1
ATOM 816 N N . PHE A 1 104 ? 4.863 -12.664 3.691 1 98.5 104 PHE A N 1
ATOM 817 C CA . PHE A 1 104 ? 6.09 -13.438 3.52 1 98.5 104 PHE A CA 1
ATOM 818 C C . PHE A 1 104 ? 7.277 -12.516 3.273 1 98.5 104 PHE A C 1
ATOM 820 O O . PHE A 1 104 ? 7.395 -11.914 2.203 1 98.5 104 PHE A O 1
ATOM 827 N N . PRO A 1 105 ? 8.156 -12.516 4.238 1 97.75 105 PRO A N 1
ATOM 828 C CA . PRO A 1 105 ? 9.359 -11.711 4.023 1 97.75 105 PRO A CA 1
ATOM 829 C C . PRO A 1 105 ? 10.297 -12.312 2.977 1 97.75 105 PRO A C 1
ATOM 831 O O . PRO A 1 105 ? 10.43 -13.539 2.896 1 97.75 105 PRO A O 1
ATOM 834 N N . ILE A 1 106 ? 10.812 -11.461 2.211 1 97.25 106 ILE A N 1
ATOM 835 C CA . ILE A 1 106 ? 11.875 -11.836 1.282 1 97.25 106 ILE A CA 1
ATOM 836 C C . ILE A 1 106 ? 13.227 -11.391 1.832 1 97.25 106 ILE A C 1
ATOM 838 O O . ILE A 1 106 ? 13.625 -10.234 1.654 1 97.25 106 ILE A O 1
ATOM 842 N N . ILE A 1 107 ? 13.93 -12.312 2.318 1 94.88 107 ILE A N 1
ATOM 843 C CA . ILE A 1 107 ? 15.133 -12 3.086 1 94.88 107 ILE A CA 1
ATOM 844 C C . ILE A 1 107 ? 16.203 -11.445 2.158 1 94.88 107 ILE A C 1
ATOM 846 O O . ILE A 1 107 ? 16.922 -10.508 2.52 1 94.88 107 ILE A O 1
ATOM 850 N N . GLU A 1 108 ? 16.281 -11.953 0.948 1 93.5 108 GLU A N 1
ATOM 851 C CA . GLU A 1 108 ? 17.312 -11.523 0.006 1 93.5 108 GLU A CA 1
ATOM 852 C C . GLU A 1 108 ? 17.109 -10.078 -0.425 1 93.5 108 GLU A C 1
ATOM 854 O O . GLU A 1 108 ? 18.047 -9.414 -0.858 1 93.5 108 GLU A O 1
ATOM 859 N N . SER A 1 109 ? 15.938 -9.656 -0.34 1 92.5 109 SER A N 1
ATOM 860 C CA . SER A 1 109 ? 15.586 -8.289 -0.698 1 92.5 109 SER A CA 1
ATOM 861 C C . SER A 1 109 ? 16.203 -7.895 -2.041 1 92.5 109 SER A C 1
ATOM 863 O O . SER A 1 109 ? 16.922 -6.898 -2.135 1 92.5 109 SER A O 1
ATOM 865 N N . PRO A 1 110 ? 15.82 -8.578 -3.074 1 94.56 110 PRO A N 1
ATOM 866 C CA . PRO A 1 110 ? 16.391 -8.273 -4.387 1 94.56 110 PRO A CA 1
ATOM 867 C C . PRO A 1 110 ? 15.875 -6.965 -4.969 1 94.56 110 PRO A C 1
ATOM 869 O O . PRO A 1 110 ? 14.758 -6.543 -4.652 1 94.56 110 PRO A O 1
ATOM 872 N N . THR A 1 111 ? 16.766 -6.355 -5.805 1 94.94 111 THR A N 1
ATOM 873 C CA . THR A 1 111 ? 16.281 -5.309 -6.691 1 94.94 111 THR A CA 1
ATOM 874 C C . THR A 1 111 ? 15.703 -5.91 -7.973 1 94.94 111 THR A C 1
ATOM 876 O O . THR A 1 111 ? 16.406 -6.609 -8.703 1 94.94 111 THR A O 1
ATOM 879 N N . ALA A 1 112 ? 14.414 -5.684 -8.211 1 95.81 112 ALA A N 1
ATOM 880 C CA . ALA A 1 112 ? 13.773 -6.332 -9.352 1 95.81 112 ALA A CA 1
ATOM 881 C C . ALA A 1 112 ? 12.656 -5.461 -9.914 1 95.81 112 ALA A C 1
ATOM 883 O O . ALA A 1 112 ? 12.117 -4.602 -9.219 1 95.81 112 ALA A O 1
ATOM 884 N N . GLN A 1 113 ? 12.414 -5.598 -11.188 1 95.81 113 GLN A N 1
ATOM 885 C CA . GLN A 1 113 ? 11.258 -5 -11.844 1 95.81 113 GLN A CA 1
ATOM 886 C C . GLN A 1 113 ? 10.141 -6.023 -12.047 1 95.81 113 GLN A C 1
ATOM 888 O O . GLN A 1 113 ? 8.961 -5.691 -11.945 1 95.81 113 GLN A O 1
ATOM 893 N N . LEU A 1 114 ? 10.594 -7.273 -12.305 1 96.94 114 LEU A N 1
ATOM 894 C CA . LEU A 1 114 ? 9.641 -8.359 -12.5 1 96.94 114 LEU A CA 1
ATOM 895 C C . LEU A 1 114 ? 9.625 -9.289 -11.289 1 96.94 114 LEU A C 1
ATOM 897 O O . LEU A 1 114 ? 10.672 -9.609 -10.727 1 96.94 114 LEU A O 1
ATOM 901 N N . ILE A 1 115 ? 8.453 -9.68 -10.891 1 97.5 115 ILE A N 1
ATOM 902 C CA . ILE A 1 115 ? 8.266 -10.664 -9.828 1 97.5 115 ILE A CA 1
ATOM 903 C C . ILE A 1 115 ? 7.246 -11.703 -10.266 1 97.5 115 ILE A C 1
ATOM 905 O O . ILE A 1 115 ? 6.137 -11.359 -10.688 1 97.5 115 ILE A O 1
ATOM 909 N N . LYS A 1 116 ? 7.652 -12.93 -10.203 1 97.75 116 LYS A N 1
ATOM 910 C CA . LYS A 1 116 ? 6.75 -14.031 -10.5 1 97.75 116 LYS A CA 1
ATOM 911 C C . LYS A 1 116 ? 6.516 -14.898 -9.266 1 97.75 116 LYS A C 1
ATOM 913 O O . LYS A 1 116 ? 7.473 -15.383 -8.648 1 97.75 116 LYS A O 1
ATOM 918 N N . ILE A 1 117 ? 5.32 -15.031 -8.93 1 98.81 117 ILE A N 1
ATOM 919 C CA . ILE A 1 117 ? 4.918 -15.938 -7.855 1 98.81 117 ILE A CA 1
ATOM 920 C C . ILE A 1 117 ? 4.391 -17.234 -8.445 1 98.81 117 ILE A C 1
ATOM 922 O O . ILE A 1 117 ? 3.395 -17.25 -9.172 1 98.81 117 ILE A O 1
ATOM 926 N N . VAL A 1 118 ? 5.078 -18.266 -8.07 1 98.81 118 VAL A N 1
ATOM 927 C CA . VAL A 1 118 ? 4.738 -19.547 -8.672 1 98.81 118 VAL A CA 1
ATOM 928 C C . VAL A 1 118 ? 4.098 -20.453 -7.621 1 98.81 118 VAL A C 1
ATOM 930 O O . VAL A 1 118 ? 4.629 -20.609 -6.52 1 98.81 118 VAL A O 1
ATOM 933 N N . PHE A 1 119 ? 2.939 -20.938 -7.977 1 98.88 119 PHE A N 1
ATOM 934 C CA . PHE A 1 119 ? 2.252 -21.953 -7.191 1 98.88 119 PHE A CA 1
ATOM 935 C C . PHE A 1 119 ? 2.4 -23.328 -7.836 1 98.88 119 PHE A C 1
ATOM 937 O O . PHE A 1 119 ? 1.62 -23.688 -8.719 1 98.88 119 PHE A O 1
ATOM 944 N N . ASN A 1 120 ? 3.334 -24.094 -7.332 1 98.75 120 ASN A N 1
ATOM 945 C CA . ASN A 1 120 ? 3.621 -25.391 -7.938 1 98.75 120 ASN A CA 1
ATOM 946 C C . ASN A 1 120 ? 2.439 -26.344 -7.801 1 98.75 120 ASN A C 1
ATOM 948 O O . ASN A 1 120 ? 2.117 -27.078 -8.734 1 98.75 120 ASN A O 1
ATOM 952 N N . THR A 1 121 ? 1.858 -26.359 -6.59 1 98.38 121 THR A N 1
ATOM 953 C CA . THR A 1 121 ? 0.615 -27.078 -6.316 1 98.38 121 THR A CA 1
ATOM 954 C C . THR A 1 121 ? -0.319 -26.219 -5.465 1 98.38 121 THR A C 1
ATOM 956 O O . THR A 1 121 ? 0.01 -25.078 -5.121 1 98.38 121 THR A O 1
ATOM 959 N N . SER A 1 122 ? -1.498 -26.781 -5.27 1 98.19 122 SER A N 1
ATOM 960 C CA . SER A 1 122 ? -2.537 -26.062 -4.527 1 98.19 122 SER A CA 1
ATOM 961 C C . SER A 1 122 ? -3.209 -26.984 -3.508 1 98.19 122 SER A C 1
ATOM 963 O O . SER A 1 122 ? -3.045 -28.203 -3.559 1 98.19 122 SER A O 1
ATOM 965 N N . THR A 1 123 ? -3.91 -26.391 -2.561 1 98.5 123 THR A N 1
ATOM 966 C CA . THR A 1 123 ? -4.699 -27.172 -1.625 1 98.5 123 THR A CA 1
ATOM 967 C C . THR A 1 123 ? -5.984 -27.672 -2.281 1 98.5 123 THR A C 1
ATOM 969 O O . THR A 1 123 ? -6.676 -28.531 -1.739 1 98.5 123 THR A O 1
ATOM 972 N N . ASP A 1 124 ? -6.25 -27.078 -3.422 1 98.38 124 ASP A N 1
ATOM 973 C CA . ASP A 1 124 ? -7.336 -27.609 -4.242 1 98.38 124 ASP A CA 1
ATOM 974 C C . ASP A 1 124 ? -6.883 -28.828 -5.035 1 98.38 124 ASP A C 1
ATOM 976 O O . ASP A 1 124 ? -5.824 -28.812 -5.668 1 98.38 124 ASP A O 1
ATOM 980 N N . PHE A 1 125 ? -7.703 -29.844 -5.02 1 97.25 125 PHE A N 1
ATOM 981 C CA . PHE A 1 125 ? -7.383 -31.109 -5.656 1 97.25 125 PHE A CA 1
ATOM 982 C C . PHE A 1 125 ? -7.121 -30.922 -7.145 1 97.25 125 PHE A C 1
ATOM 984 O O . PHE A 1 125 ? -6.32 -31.641 -7.742 1 97.25 125 PHE A O 1
ATOM 991 N N . TYR A 1 126 ? -7.707 -29.953 -7.734 1 97.94 126 TYR A N 1
ATOM 992 C CA . TYR A 1 126 ? -7.617 -29.766 -9.18 1 97.94 126 TYR A CA 1
ATOM 993 C C . TYR A 1 126 ? -6.566 -28.719 -9.523 1 97.94 126 TYR A C 1
ATOM 995 O O . TYR A 1 126 ? -6.402 -28.359 -10.695 1 97.94 126 TYR A O 1
ATOM 1003 N N . GLY A 1 127 ? -5.879 -28.172 -8.523 1 98.56 127 GLY A N 1
ATOM 1004 C CA . GLY A 1 127 ? -4.762 -27.266 -8.773 1 98.56 127 GLY A CA 1
ATOM 1005 C C . GLY A 1 127 ? -5.176 -25.812 -8.891 1 98.56 127 GLY A C 1
ATOM 1006 O O . GLY A 1 127 ? -4.383 -24.969 -9.312 1 98.56 127 GLY A O 1
ATOM 1007 N N . ARG A 1 128 ? -6.473 -25.453 -8.516 1 98.81 128 ARG A N 1
ATOM 1008 C CA . ARG A 1 128 ? -6.945 -24.078 -8.617 1 98.81 128 ARG A CA 1
ATOM 1009 C C . ARG A 1 128 ? -6.371 -23.219 -7.504 1 98.81 128 ARG A C 1
ATOM 1011 O O . ARG A 1 128 ? -6.152 -23.703 -6.387 1 98.81 128 ARG A O 1
ATOM 1018 N N . ILE A 1 129 ? -6.133 -21.969 -7.844 1 98.88 129 ILE A N 1
ATOM 1019 C CA . ILE A 1 129 ? -5.695 -20.953 -6.902 1 98.88 129 ILE A CA 1
ATOM 1020 C C . ILE A 1 129 ? -6.727 -19.828 -6.848 1 98.88 129 ILE A C 1
ATOM 1022 O O . ILE A 1 129 ? -7.191 -19.344 -7.887 1 98.88 129 ILE A O 1
ATOM 1026 N N . ILE A 1 130 ? -7.156 -19.438 -5.66 1 98.88 130 ILE A N 1
ATOM 1027 C CA . ILE A 1 130 ? -7.988 -18.25 -5.508 1 98.88 130 ILE A CA 1
ATOM 1028 C C . ILE A 1 130 ? -7.293 -17.25 -4.59 1 98.88 130 ILE A C 1
ATOM 1030 O O . ILE A 1 130 ? -6.984 -17.562 -3.438 1 98.88 130 ILE A O 1
ATOM 1034 N N . VAL A 1 131 ? -7.055 -16.031 -5.105 1 98.81 131 VAL A N 1
ATOM 1035 C CA . VAL A 1 131 ? -6.395 -14.961 -4.371 1 98.81 131 VAL A CA 1
ATOM 1036 C C . VAL A 1 131 ? -7.301 -13.727 -4.328 1 98.81 131 VAL A C 1
ATOM 1038 O O . VAL A 1 131 ? -7.715 -13.219 -5.367 1 98.81 131 VAL A O 1
ATOM 1041 N N . TYR A 1 132 ? -7.578 -13.273 -3.098 1 97.69 132 TYR A N 1
ATOM 1042 C CA . TYR A 1 132 ? -8.406 -12.086 -2.92 1 97.69 132 TYR A CA 1
ATOM 1043 C C . TYR A 1 132 ? -7.57 -10.82 -3.041 1 97.69 132 TYR A C 1
ATOM 1045 O O . TYR A 1 132 ? -8.055 -9.797 -3.527 1 97.69 132 TYR A O 1
ATOM 1053 N N . LYS A 1 133 ? -6.379 -10.914 -2.545 1 96.88 133 LYS A N 1
ATOM 1054 C CA . LYS A 1 133 ? -5.512 -9.742 -2.484 1 96.88 133 LYS A CA 1
ATOM 1055 C C . LYS A 1 133 ? -4.043 -10.133 -2.609 1 96.88 133 LYS A C 1
ATOM 1057 O O . LYS A 1 133 ? -3.609 -11.125 -2.016 1 96.88 133 LYS A O 1
ATOM 1062 N N . LEU A 1 134 ? -3.357 -9.359 -3.355 1 98.12 134 LEU A N 1
ATOM 1063 C CA . LEU A 1 134 ? -1.905 -9.453 -3.451 1 98.12 134 LEU A CA 1
ATOM 1064 C C . LEU A 1 134 ? -1.263 -8.078 -3.309 1 98.12 134 LEU A C 1
ATOM 1066 O O . LEU A 1 134 ? -1.778 -7.09 -3.836 1 98.12 134 LEU A O 1
ATOM 1070 N N . ASP A 1 135 ? -0.22 -8.047 -2.533 1 97.56 135 ASP A N 1
ATOM 1071 C CA . ASP A 1 135 ? 0.569 -6.824 -2.457 1 97.56 135 ASP A CA 1
ATOM 1072 C C . ASP A 1 135 ? 2.064 -7.129 -2.473 1 97.56 135 ASP A C 1
ATOM 1074 O O . ASP A 1 135 ? 2.496 -8.164 -1.954 1 97.56 135 ASP A O 1
ATOM 1078 N N . ILE A 1 136 ? 2.779 -6.34 -3.186 1 97.5 136 ILE A N 1
ATOM 1079 C CA . ILE A 1 136 ? 4.238 -6.359 -3.174 1 97.5 136 ILE A CA 1
ATOM 1080 C C . ILE A 1 136 ? 4.762 -5.137 -2.424 1 97.5 136 ILE A C 1
ATOM 1082 O O . ILE A 1 136 ? 4.469 -3.998 -2.795 1 97.5 136 ILE A O 1
ATOM 1086 N N . ILE A 1 137 ? 5.527 -5.414 -1.4 1 96.38 137 ILE A N 1
ATOM 1087 C CA . ILE A 1 137 ? 5.961 -4.352 -0.5 1 96.38 137 ILE A CA 1
ATOM 1088 C C . ILE A 1 137 ? 7.48 -4.207 -0.571 1 96.38 137 ILE A C 1
ATOM 1090 O O . ILE A 1 137 ? 8.203 -5.203 -0.619 1 96.38 137 ILE A O 1
ATOM 1094 N N . GLY A 1 138 ? 7.941 -2.996 -0.595 1 95.88 138 GLY A N 1
ATOM 1095 C CA . GLY A 1 138 ? 9.375 -2.766 -0.675 1 95.88 138 GLY A CA 1
ATOM 1096 C C . GLY A 1 138 ? 9.75 -1.295 -0.653 1 95.88 138 GLY A C 1
ATOM 1097 O O . GLY A 1 138 ? 9.078 -0.491 0.003 1 95.88 138 GLY A O 1
ATOM 1098 N N . VAL A 1 139 ? 10.914 -1.104 -1.241 1 93.25 139 VAL A N 1
ATOM 1099 C CA . VAL A 1 139 ? 11.477 0.243 -1.284 1 93.25 139 VAL A CA 1
ATOM 1100 C C . VAL A 1 139 ? 11.75 0.642 -2.73 1 93.25 139 VAL A C 1
ATOM 1102 O O . VAL A 1 139 ? 12.344 -0.13 -3.492 1 93.25 139 VAL A O 1
ATOM 1105 N N . THR A 1 140 ? 11.172 1.833 -3.084 1 88.94 140 THR A N 1
ATOM 1106 C CA . THR A 1 140 ? 11.414 2.303 -4.441 1 88.94 140 THR A CA 1
ATOM 1107 C C . THR A 1 140 ? 12.867 2.738 -4.609 1 88.94 140 THR A C 1
ATOM 1109 O O . THR A 1 140 ? 13.516 3.131 -3.637 1 88.94 140 THR A O 1
ATOM 1112 N N . GLN A 1 141 ? 13.406 2.502 -5.848 1 82.38 141 GLN A N 1
ATOM 1113 C CA . GLN A 1 141 ? 14.766 2.953 -6.117 1 82.38 141 GLN A CA 1
ATOM 1114 C C . GLN A 1 141 ? 14.766 4.379 -6.668 1 82.38 141 GLN A C 1
ATOM 1116 O O . GLN A 1 141 ? 13.875 4.762 -7.422 1 82.38 141 GLN A O 1
ATOM 1121 N N . GLN A 1 142 ? 15.422 5.402 -5.945 1 66 142 GLN A N 1
ATOM 1122 C CA . GLN A 1 142 ? 15.508 6.793 -6.379 1 66 142 GLN A CA 1
ATOM 1123 C C . GLN A 1 142 ? 16.141 6.898 -7.77 1 66 142 GLN A C 1
ATOM 1125 O O . GLN A 1 142 ? 17.094 6.184 -8.078 1 66 142 GLN A O 1
ATOM 1130 N N . LYS A 1 143 ? 15.398 7.5 -8.82 1 52.06 143 LYS A N 1
ATOM 1131 C CA . LYS A 1 143 ? 16.016 7.816 -10.109 1 52.06 143 LYS A CA 1
ATOM 1132 C C . LYS A 1 143 ? 17.234 8.719 -9.93 1 52.06 143 LYS A C 1
ATOM 1134 O O . LYS A 1 143 ? 17.188 9.695 -9.18 1 52.06 143 LYS A O 1
ATOM 1139 N N . SER A 1 144 ? 18.422 8.281 -9.805 1 41 144 SER A N 1
ATOM 1140 C CA . SER A 1 144 ? 19.562 9.164 -9.984 1 41 144 SER A CA 1
ATOM 1141 C C . SER A 1 144 ? 19.375 10.062 -11.203 1 41 144 SER A C 1
ATOM 1143 O O . SER A 1 144 ? 19.234 9.57 -12.328 1 41 144 SER A O 1
ATOM 1145 N N . ASP A 1 145 ? 18.547 11.055 -11.234 1 35.66 145 ASP A N 1
ATOM 1146 C CA . ASP A 1 145 ? 19.016 11.984 -12.266 1 35.66 145 ASP A CA 1
ATOM 1147 C C . ASP A 1 145 ? 20.469 12.367 -12.039 1 35.66 145 ASP A C 1
ATOM 1149 O O . ASP A 1 145 ? 20.891 12.602 -10.906 1 35.66 145 ASP A O 1
ATOM 1153 N N . MET B 1 1 ? -8.555 -4.508 2.711 1 88.5 1 MET B N 1
ATOM 1154 C CA . MET B 1 1 ? -8.078 -3.129 2.668 1 88.5 1 MET B CA 1
ATOM 1155 C C . MET B 1 1 ? -6.637 -3.066 2.158 1 88.5 1 MET B C 1
ATOM 1157 O O . MET B 1 1 ? -5.863 -4.004 2.354 1 88.5 1 MET B O 1
ATOM 1161 N N . CYS B 1 2 ? -6.359 -1.992 1.32 1 91.69 2 CYS B N 1
ATOM 1162 C CA . CYS B 1 2 ? -5.027 -1.771 0.771 1 91.69 2 CYS B CA 1
ATOM 1163 C C . CYS B 1 2 ? -4.711 -0.283 0.691 1 91.69 2 CYS B C 1
ATOM 1165 O O . CYS B 1 2 ? -5.539 0.553 1.057 1 91.69 2 CYS B O 1
ATOM 1167 N N . SER B 1 3 ? -3.496 0.025 0.345 1 94.56 3 SER B N 1
ATOM 1168 C CA . SER B 1 3 ? -3.125 1.42 0.134 1 94.56 3 SER B CA 1
ATOM 1169 C C . SER B 1 3 ? -3.979 2.061 -0.955 1 94.56 3 SER B C 1
ATOM 1171 O O . SER B 1 3 ? -4.211 1.459 -2.006 1 94.56 3 SER B O 1
ATOM 1173 N N . LEU B 1 4 ? -4.414 3.277 -0.678 1 94.69 4 LEU B N 1
ATOM 1174 C CA . LEU B 1 4 ? -5.258 3.99 -1.63 1 94.69 4 LEU B CA 1
ATOM 1175 C C . LEU B 1 4 ? -4.441 4.988 -2.443 1 94.69 4 LEU B C 1
ATOM 1177 O O . LEU B 1 4 ? -4.984 5.691 -3.299 1 94.69 4 LEU B O 1
ATOM 1181 N N . ILE B 1 5 ? -3.117 5.039 -2.193 1 94.62 5 ILE B N 1
ATOM 1182 C CA . ILE B 1 5 ? -2.24 5.973 -2.895 1 94.62 5 ILE B CA 1
ATOM 1183 C C . ILE B 1 5 ? -1.935 5.438 -4.293 1 94.62 5 ILE B C 1
ATOM 1185 O O . ILE B 1 5 ? -1.466 4.309 -4.445 1 94.62 5 ILE B O 1
ATOM 1189 N N . GLN B 1 6 ? -2.25 6.301 -5.23 1 89.81 6 GLN B N 1
ATOM 1190 C CA . GLN B 1 6 ? -2.014 5.961 -6.633 1 89.81 6 GLN B CA 1
ATOM 1191 C C . GLN B 1 6 ? -1.29 7.094 -7.355 1 89.81 6 GLN B C 1
ATOM 1193 O O . GLN B 1 6 ? -1.037 8.148 -6.773 1 89.81 6 GLN B O 1
ATOM 1198 N N . ASP B 1 7 ? -0.947 6.84 -8.594 1 88.19 7 ASP B N 1
ATOM 1199 C CA . ASP B 1 7 ? -0.25 7.836 -9.406 1 88.19 7 ASP B CA 1
ATOM 1200 C C . ASP B 1 7 ? -1.067 9.117 -9.523 1 88.19 7 ASP B C 1
ATOM 1202 O O . ASP B 1 7 ? -0.507 10.219 -9.586 1 88.19 7 ASP B O 1
ATOM 1206 N N . LYS B 1 8 ? -2.35 8.914 -9.523 1 89.44 8 LYS B N 1
ATOM 1207 C CA . LYS B 1 8 ? -3.225 10.062 -9.719 1 89.44 8 LYS B CA 1
ATOM 1208 C C . LYS B 1 8 ? -3.412 10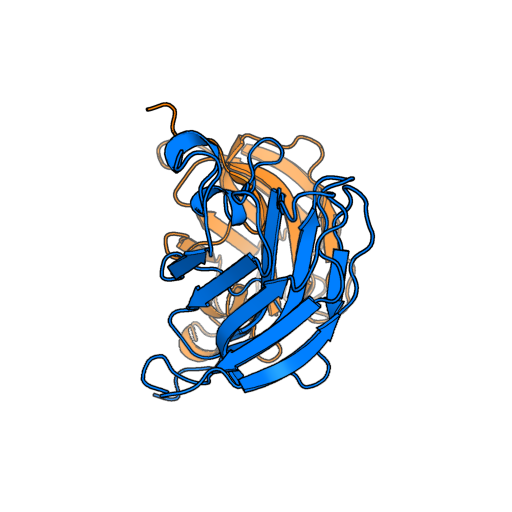.836 -8.422 1 89.44 8 LYS B C 1
ATOM 1210 O O . LYS B 1 8 ? -3.994 11.922 -8.414 1 89.44 8 LYS B O 1
ATOM 1215 N N . THR B 1 9 ? -2.971 10.297 -7.363 1 94.75 9 THR B N 1
ATOM 1216 C CA . THR B 1 9 ? -3.096 10.969 -6.078 1 94.75 9 THR B CA 1
ATOM 1217 C C . THR B 1 9 ? -2.289 12.266 -6.062 1 94.75 9 THR B C 1
ATOM 1219 O O . THR B 1 9 ? -1.146 12.297 -6.523 1 94.75 9 THR B O 1
ATOM 1222 N N . ARG B 1 10 ? -2.992 13.328 -5.594 1 96.44 10 ARG B N 1
ATOM 1223 C CA . ARG B 1 10 ? -2.34 14.625 -5.441 1 96.44 10 ARG B CA 1
ATOM 1224 C C . ARG B 1 10 ? -2.248 15.016 -3.973 1 96.44 10 ARG B C 1
ATOM 1226 O O . ARG B 1 10 ? -3.186 14.797 -3.203 1 96.44 10 ARG B O 1
ATOM 1233 N N . VAL B 1 11 ? -1.118 15.711 -3.66 1 97.69 11 VAL B N 1
ATOM 1234 C CA . VAL B 1 11 ? -0.888 16.062 -2.26 1 97.69 11 VAL B CA 1
ATOM 1235 C C . VAL B 1 11 ? -0.474 17.516 -2.148 1 97.69 11 VAL B C 1
ATOM 1237 O O . VAL B 1 11 ? 0.302 18.016 -2.969 1 97.69 11 VAL B O 1
ATOM 1240 N N . ARG B 1 12 ? -1.069 18.172 -1.184 1 97.5 12 ARG B N 1
ATOM 1241 C CA . ARG B 1 12 ? -0.649 19.5 -0.76 1 97.5 12 ARG B CA 1
ATOM 1242 C C . ARG B 1 12 ? -0.285 19.516 0.721 1 97.5 12 ARG B C 1
ATOM 1244 O O . ARG B 1 12 ? -0.825 18.734 1.506 1 97.5 12 ARG B O 1
ATOM 1251 N N . VAL B 1 13 ? 0.644 20.406 0.996 1 98.75 13 VAL B N 1
ATOM 1252 C CA . VAL B 1 13 ? 1.035 20.547 2.395 1 98.75 13 VAL B CA 1
ATOM 1253 C C . VAL B 1 13 ? 1.006 22.016 2.793 1 98.75 13 VAL B C 1
ATOM 1255 O O . VAL B 1 13 ? 1.031 22.891 1.934 1 98.75 13 VAL B O 1
ATOM 1258 N N . SER B 1 14 ? 0.877 22.172 4.07 1 98.75 14 SER B N 1
ATOM 1259 C CA . SER B 1 14 ? 0.76 23.531 4.598 1 98.75 14 SER B CA 1
ATOM 1260 C C . SER B 1 14 ? 1.996 24.359 4.266 1 98.75 14 SER B C 1
ATOM 1262 O O . SER B 1 14 ? 1.887 25.547 3.941 1 98.75 14 SER B O 1
ATOM 1264 N N . SER B 1 15 ? 3.166 23.812 4.445 1 98.81 15 SER B N 1
ATOM 1265 C CA . SER B 1 15 ? 4.426 24.516 4.25 1 98.81 15 SER B CA 1
ATOM 1266 C C . SER B 1 15 ? 5.586 23.547 4.066 1 98.81 15 SER B C 1
ATOM 1268 O O . SER B 1 15 ? 5.418 22.328 4.227 1 98.81 15 SER B O 1
ATOM 1270 N N . VAL B 1 16 ? 6.703 24.078 3.639 1 98.88 16 VAL B N 1
ATOM 1271 C CA . VAL B 1 16 ? 7.938 23.312 3.492 1 98.88 16 VAL B CA 1
ATOM 1272 C C . VAL B 1 16 ? 9.109 24.094 4.074 1 98.88 16 VAL B C 1
ATOM 1274 O O . VAL B 1 16 ? 9.211 25.312 3.877 1 98.88 16 VAL B O 1
ATOM 1277 N N . LEU B 1 17 ? 9.922 23.359 4.824 1 98.62 17 LEU B N 1
ATOM 1278 C CA . LEU B 1 17 ? 11.094 23.984 5.434 1 98.62 17 LEU B CA 1
ATOM 1279 C C . LEU B 1 17 ? 11.883 24.781 4.398 1 98.62 17 LEU B C 1
ATOM 1281 O O . LEU B 1 17 ? 12.281 24.234 3.363 1 98.62 17 LEU B O 1
ATOM 1285 N N . ASN B 1 18 ? 12.031 26.016 4.691 1 97.94 18 ASN B N 1
ATOM 1286 C CA . ASN B 1 18 ? 12.797 26.938 3.857 1 97.94 18 ASN B CA 1
ATOM 1287 C C . ASN B 1 18 ? 12.273 26.953 2.422 1 97.94 18 ASN B C 1
ATOM 1289 O O . ASN B 1 18 ? 13.023 27.266 1.492 1 97.94 18 ASN B O 1
ATOM 1293 N N . SER B 1 19 ? 11.188 26.531 2.193 1 97.94 19 SER B N 1
ATOM 1294 C CA . SER B 1 19 ? 10.586 26.406 0.869 1 97.94 19 SER B CA 1
ATOM 1295 C C . SER B 1 19 ? 11.414 25.5 -0.034 1 97.94 19 SER B C 1
ATOM 1297 O O . SER B 1 19 ? 11.398 25.641 -1.258 1 97.94 19 SER B O 1
ATOM 1299 N N . ASP B 1 20 ? 12.148 24.609 0.569 1 98.31 20 ASP B N 1
ATOM 1300 C CA . ASP B 1 20 ? 12.984 23.688 -0.176 1 98.31 20 ASP B CA 1
ATOM 1301 C C . ASP B 1 20 ? 12.219 22.422 -0.541 1 98.31 20 ASP B C 1
ATOM 1303 O O . ASP B 1 20 ? 12.469 21.344 0.022 1 98.31 20 ASP B O 1
ATOM 1307 N N . VAL B 1 21 ? 11.453 22.5 -1.563 1 98 21 VAL B N 1
ATOM 1308 C CA . VAL B 1 21 ? 10.57 21.422 -1.993 1 98 21 VAL B CA 1
ATOM 1309 C C . VAL B 1 21 ? 11.406 20.25 -2.484 1 98 21 VAL B C 1
ATOM 1311 O O . VAL B 1 21 ? 10.992 19.094 -2.344 1 98 21 VAL B O 1
ATOM 1314 N N . LYS B 1 22 ? 12.609 20.484 -2.988 1 96.31 22 LYS B N 1
ATOM 1315 C CA . LYS B 1 22 ? 13.461 19.438 -3.551 1 96.31 22 LYS B CA 1
ATOM 1316 C C . LYS B 1 22 ? 13.984 18.516 -2.459 1 96.31 22 LYS B C 1
ATOM 1318 O O . LYS B 1 22 ? 14.125 17.312 -2.676 1 96.31 22 LYS B O 1
ATOM 1323 N N . GLN B 1 23 ? 14.164 19.047 -1.31 1 96.94 23 GLN B N 1
ATOM 1324 C CA . GLN B 1 23 ? 14.812 18.266 -0.268 1 96.94 23 GLN B CA 1
ATOM 1325 C C . GLN B 1 23 ? 13.82 17.859 0.815 1 96.94 23 GLN B C 1
ATOM 1327 O O . GLN B 1 23 ? 14.008 16.844 1.496 1 96.94 23 GLN B O 1
ATOM 1332 N N . PHE B 1 24 ? 12.742 18.625 0.967 1 98.19 24 PHE B N 1
ATOM 1333 C CA . PHE B 1 24 ? 11.883 18.406 2.125 1 98.19 24 PHE B CA 1
ATOM 1334 C C . PHE B 1 24 ? 10.414 18.422 1.719 1 98.19 24 PHE B C 1
ATOM 1336 O O . PHE B 1 24 ? 9.531 18.609 2.561 1 98.19 24 PHE B O 1
ATOM 1343 N N . GLY B 1 25 ? 10.086 18.219 0.514 1 98.19 25 GLY B N 1
ATOM 1344 C CA . GLY B 1 25 ? 8.766 18.469 -0.029 1 98.19 25 GLY B CA 1
ATOM 1345 C C . GLY B 1 25 ? 7.809 17.297 0.178 1 98.19 25 GLY B C 1
ATOM 1346 O O . GLY B 1 25 ? 8.195 16.266 0.712 1 98.19 25 GLY B O 1
ATOM 1347 N N . LYS B 1 26 ? 6.605 17.484 -0.301 1 97.56 26 LYS B N 1
ATOM 1348 C CA . LYS B 1 26 ? 5.477 16.578 -0.132 1 97.56 26 LYS B CA 1
ATOM 1349 C C . LYS B 1 26 ? 5.715 15.258 -0.87 1 97.56 26 LYS B C 1
ATOM 1351 O O . LYS B 1 26 ? 5.121 14.234 -0.53 1 97.56 26 LYS B O 1
ATOM 1356 N N . SER B 1 27 ? 6.582 15.312 -1.848 1 95.06 27 SER B N 1
ATOM 1357 C CA . SER B 1 27 ? 6.809 14.117 -2.65 1 95.06 27 SER B CA 1
ATOM 1358 C C . SER B 1 27 ? 7.406 12.992 -1.81 1 95.06 27 SER B C 1
ATOM 1360 O O . SER B 1 27 ? 7.266 11.812 -2.148 1 95.06 27 SER B O 1
ATOM 1362 N N . PHE B 1 28 ? 7.988 13.305 -0.738 1 96.62 28 PHE B N 1
ATOM 1363 C CA . PHE B 1 28 ? 8.719 12.336 0.071 1 96.62 28 PHE B CA 1
ATOM 1364 C C . PHE B 1 28 ? 7.777 11.617 1.033 1 96.62 28 PHE B C 1
ATOM 1366 O O . PHE B 1 28 ? 8.172 10.648 1.687 1 96.62 28 PHE B O 1
ATOM 1373 N N . LEU B 1 29 ? 6.504 12.039 1.086 1 97.25 29 LEU B N 1
ATOM 1374 C CA . LEU B 1 29 ? 5.512 11.406 1.948 1 97.25 29 LEU B CA 1
ATOM 1375 C C . LEU B 1 29 ? 5.188 10 1.46 1 97.25 29 LEU B C 1
ATOM 1377 O O . LEU B 1 29 ? 4.773 9.141 2.246 1 97.25 29 LEU B O 1
ATOM 1381 N N . PHE B 1 30 ? 5.336 9.758 0.159 1 94.06 30 PHE B N 1
ATOM 1382 C CA . PHE B 1 30 ? 4.844 8.516 -0.423 1 94.06 30 PHE B CA 1
ATOM 1383 C C . PHE B 1 30 ? 5.922 7.844 -1.265 1 94.06 30 PHE B C 1
ATOM 1385 O O . PHE B 1 30 ? 5.617 7.039 -2.148 1 94.06 30 PHE B O 1
ATOM 1392 N N . ASP B 1 31 ? 7.211 8.172 -1.074 1 91.31 31 ASP B N 1
ATOM 1393 C CA . ASP B 1 31 ? 8.25 7.691 -1.979 1 91.31 31 ASP B CA 1
ATOM 1394 C C . ASP B 1 31 ? 8.82 6.359 -1.504 1 91.31 31 ASP B C 1
ATOM 1396 O O . ASP B 1 31 ? 9.758 5.828 -2.107 1 91.31 31 ASP B O 1
ATOM 1400 N N . CYS B 1 32 ? 8.336 5.809 -0.423 1 90.31 32 CYS B N 1
ATOM 1401 C CA . CYS B 1 32 ? 8.727 4.512 0.114 1 90.31 32 CYS B CA 1
ATOM 1402 C C . CYS B 1 32 ? 10.211 4.48 0.444 1 90.31 32 CYS B C 1
ATOM 1404 O O . CYS B 1 32 ? 10.852 3.434 0.332 1 90.31 32 CYS B O 1
ATOM 1406 N N . GLN B 1 33 ? 10.727 5.656 0.748 1 89.81 33 GLN B N 1
ATOM 1407 C CA . GLN B 1 33 ? 12.109 5.762 1.21 1 89.81 33 GLN B CA 1
ATOM 1408 C C . GLN B 1 33 ? 12.164 6.117 2.693 1 89.81 33 GLN B C 1
ATOM 1410 O O . GLN B 1 33 ? 11.383 6.941 3.172 1 89.81 33 GLN B O 1
ATOM 1415 N N . ASP B 1 34 ? 13.188 5.504 3.361 1 87.25 34 ASP B N 1
ATOM 1416 C CA . ASP B 1 34 ? 13.234 5.66 4.812 1 87.25 34 ASP B CA 1
ATOM 1417 C C . ASP B 1 34 ? 14.031 6.902 5.207 1 87.25 34 ASP B C 1
ATOM 1419 O O . ASP B 1 34 ? 13.953 7.359 6.348 1 87.25 34 ASP B O 1
ATOM 1423 N N . ASP B 1 35 ? 14.773 7.473 4.266 1 91.38 35 ASP B N 1
ATOM 1424 C CA . ASP B 1 35 ? 15.695 8.547 4.641 1 91.38 35 ASP B CA 1
ATOM 1425 C C . ASP B 1 35 ? 15.219 9.891 4.094 1 91.38 35 ASP B C 1
ATOM 1427 O O . ASP B 1 35 ? 15.938 10.891 4.184 1 91.38 35 ASP B O 1
ATOM 1431 N N . THR B 1 36 ? 14.125 9.945 3.406 1 95.56 36 THR B N 1
ATOM 1432 C CA . THR B 1 36 ? 13.516 11.195 2.963 1 95.56 36 THR B CA 1
ATOM 1433 C C . THR B 1 36 ? 12.281 11.523 3.799 1 95.56 36 THR B C 1
ATOM 1435 O O . THR B 1 36 ? 11.766 10.664 4.52 1 95.56 36 THR B O 1
ATOM 1438 N N . CYS B 1 37 ? 11.898 12.781 3.803 1 98.25 37 CYS B N 1
ATOM 1439 C CA . CYS B 1 37 ? 10.766 13.18 4.629 1 98.25 37 CYS B CA 1
ATOM 1440 C C . CYS B 1 37 ? 10.125 14.461 4.102 1 98.25 37 CYS B C 1
ATOM 1442 O O . CYS B 1 37 ? 10.75 15.203 3.344 1 98.25 37 CYS B O 1
ATOM 1444 N N . TRP B 1 38 ? 8.891 14.617 4.461 1 98.81 38 TRP B N 1
ATOM 1445 C CA . TRP B 1 38 ? 8.328 15.961 4.477 1 98.81 38 TRP B CA 1
ATOM 1446 C C . TRP B 1 38 ? 8.68 16.688 5.773 1 98.81 38 TRP B C 1
ATOM 1448 O O . TRP B 1 38 ? 8.531 16.125 6.863 1 98.81 38 TRP B O 1
ATOM 1458 N N . ASN B 1 39 ? 9.156 17.875 5.617 1 98.88 39 ASN B N 1
ATOM 1459 C CA . ASN B 1 39 ? 9.516 18.75 6.727 1 98.88 39 ASN B CA 1
ATOM 1460 C C . ASN B 1 39 ? 8.844 20.125 6.594 1 98.88 39 ASN B C 1
ATOM 1462 O O . ASN B 1 39 ? 9.18 20.891 5.699 1 98.88 39 ASN B O 1
ATOM 1466 N N . SER B 1 40 ? 7.895 20.359 7.523 1 98.88 40 SER B N 1
ATOM 1467 C CA . SER B 1 40 ? 7.191 21.625 7.453 1 98.88 40 SER B CA 1
ATOM 1468 C C . SER B 1 40 ? 8.086 22.781 7.902 1 98.88 40 SER B C 1
ATOM 1470 O O . SER B 1 40 ? 9.141 22.562 8.5 1 98.88 40 SER B O 1
ATOM 1472 N N . SER B 1 41 ? 7.637 24.047 7.508 1 98.62 41 SER B N 1
ATOM 1473 C CA . SER B 1 41 ? 8.203 25.219 8.172 1 98.62 41 SER B CA 1
ATOM 1474 C C . SER B 1 41 ? 7.699 25.344 9.609 1 98.62 41 SER B C 1
ATOM 1476 O O . SER B 1 41 ? 6.914 24.5 10.062 1 98.62 41 SER B O 1
ATOM 1478 N N . GLU B 1 42 ? 8.203 26.297 10.336 1 98.44 42 GLU B N 1
ATOM 1479 C CA . GLU B 1 42 ? 7.68 26.578 11.672 1 98.44 42 GLU B CA 1
ATOM 1480 C C . GLU B 1 42 ? 6.246 27.109 11.602 1 98.44 42 GLU B C 1
ATOM 1482 O O . GLU B 1 42 ? 5.816 27.625 10.562 1 98.44 42 GLU B O 1
ATOM 1487 N N . GLY B 1 43 ? 5.527 26.906 12.727 1 98.19 43 GLY B N 1
ATOM 1488 C CA . GLY B 1 43 ? 4.176 27.438 12.82 1 98.19 43 GLY B CA 1
ATOM 1489 C C . GLY B 1 43 ? 3.123 26.375 13.031 1 98.19 43 GLY B C 1
ATOM 1490 O O . GLY B 1 43 ? 3.387 25.188 12.828 1 98.19 43 GLY B O 1
ATOM 1491 N N . THR B 1 44 ? 1.98 26.75 13.531 1 98.25 44 THR B N 1
ATOM 1492 C CA . THR B 1 44 ? 0.82 25.891 13.734 1 98.25 44 THR B CA 1
ATOM 1493 C C . THR B 1 44 ? -0.451 26.578 13.234 1 98.25 44 THR B C 1
ATOM 1495 O O . THR B 1 44 ? -0.557 27.797 13.266 1 98.25 44 THR B O 1
ATOM 1498 N N . PRO B 1 45 ? -1.402 25.953 12.695 1 98.56 45 PRO B N 1
ATOM 1499 C CA . PRO B 1 45 ? -1.346 24.516 12.492 1 98.56 45 PRO B CA 1
ATOM 1500 C C . PRO B 1 45 ? -0.637 24.125 11.195 1 98.56 45 PRO B C 1
ATOM 1502 O O . PRO B 1 45 ? -0.465 24.969 10.312 1 98.56 45 PRO B O 1
ATOM 1505 N N . GLN B 1 46 ? -0.119 22.906 11.133 1 98.88 46 GLN B N 1
ATOM 1506 C CA . GLN B 1 46 ? 0.344 22.312 9.883 1 98.88 46 GLN B CA 1
ATOM 1507 C C . GLN B 1 46 ? -0.646 21.266 9.375 1 98.88 46 GLN B C 1
ATOM 1509 O O . GLN B 1 46 ? -1.497 20.781 10.133 1 98.88 46 GLN B O 1
ATOM 1514 N N . TRP B 1 47 ? -0.548 21 8.031 1 98.88 47 TRP B N 1
ATOM 1515 C CA . TRP B 1 47 ? -1.499 20 7.539 1 98.88 47 TRP B CA 1
ATOM 1516 C C . TRP B 1 47 ? -1.008 19.375 6.242 1 98.88 47 TRP B C 1
ATOM 1518 O O . TRP B 1 47 ? -0.125 19.922 5.574 1 98.88 47 TRP B O 1
ATOM 1528 N N . ILE B 1 48 ? -1.493 18.219 5.98 1 98.75 48 ILE B N 1
ATOM 1529 C CA . ILE B 1 48 ? -1.365 17.5 4.723 1 98.75 48 ILE B CA 1
ATOM 1530 C C . ILE B 1 48 ? -2.746 17.281 4.105 1 98.75 48 ILE B C 1
ATOM 1532 O O . ILE B 1 48 ? -3.656 16.781 4.766 1 98.75 48 ILE B O 1
ATOM 1536 N N . LEU B 1 49 ? -2.906 17.766 2.871 1 98.25 49 LEU B N 1
ATOM 1537 C CA . LEU B 1 49 ? -4.133 17.531 2.121 1 98.25 49 LEU B CA 1
ATOM 1538 C C . LEU B 1 49 ? -3.898 16.547 0.984 1 98.25 49 LEU B C 1
ATOM 1540 O O . LEU B 1 49 ? -3.059 16.781 0.112 1 98.25 49 LEU B O 1
ATOM 1544 N N . VAL B 1 50 ? -4.645 15.438 1.015 1 97.81 50 VAL B N 1
ATOM 1545 C CA . VAL B 1 50 ? -4.504 14.383 0.017 1 97.81 50 VAL B CA 1
ATOM 1546 C C . VAL B 1 50 ? -5.773 14.289 -0.823 1 97.81 50 VAL B C 1
ATOM 1548 O O . VAL B 1 50 ? -6.875 14.156 -0.282 1 97.81 50 VAL B O 1
ATOM 1551 N N . ASP B 1 51 ? -5.598 14.453 -2.084 1 97 51 ASP B N 1
ATOM 1552 C CA . ASP B 1 51 ? -6.633 14.148 -3.068 1 97 51 ASP B CA 1
ATOM 1553 C C . ASP B 1 51 ? -6.398 12.773 -3.701 1 97 51 ASP B C 1
ATOM 1555 O O . ASP B 1 51 ? -5.484 12.609 -4.512 1 97 51 ASP B O 1
ATOM 1559 N N . LEU B 1 52 ? -7.27 11.789 -3.387 1 95.56 52 LEU B N 1
ATOM 1560 C CA . LEU B 1 52 ? -7.098 10.422 -3.873 1 95.56 52 LEU B CA 1
ATOM 1561 C C . LEU B 1 52 ? -7.445 10.328 -5.355 1 95.56 52 LEU B C 1
ATOM 1563 O O . LEU B 1 52 ? -7.105 9.344 -6.012 1 95.56 52 LEU B O 1
ATOM 1567 N N . GLY B 1 53 ? -8.047 11.297 -5.863 1 93.19 53 GLY B N 1
ATOM 1568 C CA . GLY B 1 53 ? -8.461 11.305 -7.254 1 93.19 53 GLY B CA 1
ATOM 1569 C C . GLY B 1 53 ? -9.789 10.617 -7.484 1 93.19 53 GLY B C 1
ATOM 1570 O O . GLY B 1 53 ? -10.445 10.836 -8.508 1 93.19 53 GLY B O 1
ATOM 1571 N N . THR B 1 54 ? -10.156 9.68 -6.66 1 90.81 54 THR B N 1
ATOM 1572 C CA . THR B 1 54 ? -11.422 8.961 -6.672 1 90.81 54 THR B CA 1
ATOM 1573 C C . THR B 1 54 ? -11.938 8.75 -5.25 1 90.81 54 THR B C 1
ATOM 1575 O O . THR B 1 54 ? -11.164 8.812 -4.289 1 90.81 54 THR B O 1
ATOM 1578 N N . GLN B 1 55 ? -13.227 8.508 -5.168 1 93.62 55 GLN B N 1
ATOM 1579 C CA . GLN B 1 55 ? -13.789 8.203 -3.854 1 93.62 55 GLN B CA 1
ATOM 1580 C C . GLN B 1 55 ? -13.359 6.82 -3.377 1 93.62 55 GLN B C 1
ATOM 1582 O O . GLN B 1 55 ? -13.266 5.887 -4.176 1 93.62 55 GLN B O 1
ATOM 1587 N N . ALA B 1 56 ? -13.141 6.762 -2.113 1 94.81 56 ALA B N 1
ATOM 1588 C CA . ALA B 1 56 ? -12.805 5.492 -1.466 1 94.81 56 ALA B CA 1
ATOM 1589 C C . ALA B 1 56 ? -13.266 5.488 -0.01 1 94.81 56 ALA B C 1
ATOM 1591 O O . ALA B 1 56 ? -13.5 6.547 0.577 1 94.81 56 ALA B O 1
ATOM 1592 N N . GLU B 1 57 ? -13.523 4.328 0.434 1 96.38 57 GLU B N 1
ATOM 1593 C CA . GLU B 1 57 ? -13.773 4.188 1.865 1 96.38 57 GLU B CA 1
ATOM 1594 C C . GLU B 1 57 ? -12.469 4.203 2.658 1 96.38 57 GLU B C 1
ATOM 1596 O O . GLU B 1 57 ? -11.617 3.336 2.477 1 96.38 57 GLU B O 1
ATOM 1601 N N . ILE B 1 58 ? -12.359 5.137 3.568 1 96.94 58 ILE B N 1
ATOM 1602 C CA . ILE B 1 58 ? -11.125 5.316 4.32 1 96.94 58 ILE B CA 1
ATOM 1603 C C . ILE B 1 58 ? -11.188 4.531 5.625 1 96.94 58 ILE B C 1
ATOM 1605 O O . ILE B 1 58 ? -12.109 4.723 6.426 1 96.94 58 ILE B O 1
ATOM 1609 N N . LYS B 1 59 ? -10.148 3.678 5.844 1 96.81 59 LYS B N 1
ATOM 1610 C CA . LYS B 1 59 ? -10.211 2.789 7 1 96.81 59 LYS B CA 1
ATOM 1611 C C . LYS B 1 59 ? -9.133 3.148 8.023 1 96.81 59 LYS B C 1
ATOM 1613 O O . LYS B 1 59 ? -9.359 3.045 9.234 1 96.81 59 LYS B O 1
ATOM 1618 N N . GLU B 1 60 ? -7.98 3.516 7.516 1 97.44 60 GLU B N 1
ATOM 1619 C CA . GLU B 1 60 ? -6.859 3.795 8.414 1 97.44 60 GLU B CA 1
ATOM 1620 C C . G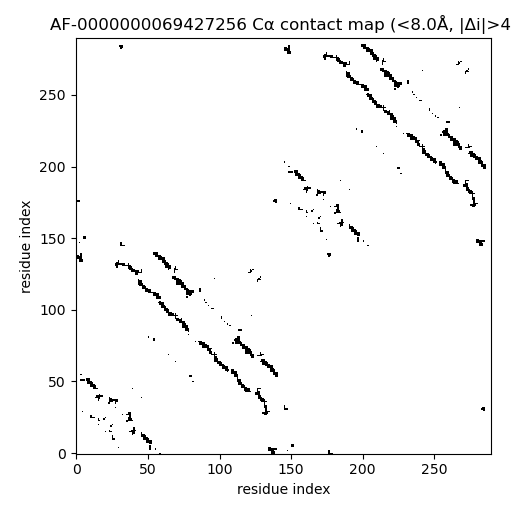LU B 1 60 ? -5.918 4.832 7.809 1 97.44 60 GLU B C 1
ATOM 1622 O O . GLU B 1 60 ? -5.844 4.98 6.59 1 97.44 60 GLU B O 1
ATOM 1627 N N . ILE B 1 61 ? -5.246 5.465 8.711 1 98.19 61 ILE B N 1
ATOM 1628 C CA . ILE B 1 61 ? -4.094 6.281 8.352 1 98.19 61 ILE B CA 1
ATOM 1629 C C . ILE B 1 61 ? -2.832 5.711 8.992 1 98.19 61 ILE B C 1
ATOM 1631 O O . ILE B 1 61 ? -2.826 5.383 10.18 1 98.19 61 ILE B O 1
ATOM 1635 N N . ALA B 1 62 ? -1.843 5.492 8.227 1 97.88 62 ALA B N 1
ATOM 1636 C CA . ALA B 1 62 ? -0.529 5.09 8.719 1 97.88 62 ALA B CA 1
ATOM 1637 C C . ALA B 1 62 ? 0.491 6.211 8.539 1 97.88 62 ALA B C 1
ATOM 1639 O O . ALA B 1 62 ? 0.621 6.773 7.453 1 97.88 62 ALA B O 1
ATOM 1640 N N . ILE B 1 63 ? 1.192 6.52 9.641 1 98.44 63 ILE B N 1
ATOM 1641 C CA . ILE B 1 63 ? 2.084 7.672 9.562 1 98.44 63 ILE B CA 1
ATOM 1642 C C . ILE B 1 63 ? 3.328 7.426 10.406 1 98.44 63 ILE B C 1
ATOM 1644 O O . ILE B 1 63 ? 3.238 6.848 11.492 1 98.44 63 ILE B O 1
ATOM 1648 N N . ASN B 1 64 ? 4.469 7.812 9.859 1 98.19 64 ASN B N 1
ATOM 1649 C CA . ASN B 1 64 ? 5.762 7.746 10.531 1 98.19 64 ASN B CA 1
ATOM 1650 C C . ASN B 1 64 ? 6.363 9.133 10.734 1 98.19 64 ASN B C 1
ATOM 1652 O O . ASN B 1 64 ? 6.812 9.766 9.773 1 98.19 64 ASN B O 1
ATOM 1656 N N . PHE B 1 65 ? 6.445 9.547 12.031 1 98.69 65 PHE B N 1
ATOM 1657 C CA . PHE B 1 65 ? 7.035 10.844 12.352 1 98.69 65 PHE B CA 1
ATOM 1658 C C . PHE B 1 65 ? 8.508 10.688 12.727 1 98.69 65 PHE B C 1
ATOM 1660 O O . PHE B 1 65 ? 8.969 9.578 12.992 1 98.69 65 PHE B O 1
ATOM 1667 N N . GLN B 1 66 ? 9.195 11.844 12.648 1 98.25 66 GLN B N 1
ATOM 1668 C CA . GLN B 1 66 ? 10.453 11.93 13.383 1 98.25 66 GLN B CA 1
ATOM 1669 C C . GLN B 1 66 ? 10.211 12.258 14.859 1 98.25 66 GLN B C 1
ATOM 1671 O O . GLN B 1 66 ? 9.484 13.203 15.18 1 98.25 66 GLN B O 1
ATOM 1676 N N . GLY B 1 67 ? 10.883 11.414 15.68 1 98.44 67 GLY B N 1
ATOM 1677 C CA . GLY B 1 67 ? 10.797 11.781 17.078 1 98.44 67 GLY B CA 1
ATOM 1678 C C . GLY B 1 67 ? 11.188 13.219 17.344 1 98.44 67 GLY B C 1
ATOM 1679 O O . GLY B 1 67 ? 12.18 13.711 16.797 1 98.44 67 GLY B O 1
ATOM 1680 N N . GLY B 1 68 ? 10.383 13.859 18.203 1 98.69 68 GLY B N 1
ATOM 1681 C CA . GLY B 1 68 ? 10.617 15.266 18.484 1 98.69 68 GLY B CA 1
ATOM 1682 C C . GLY B 1 68 ? 9.867 16.203 17.562 1 98.69 68 GLY B C 1
ATOM 1683 O O . GLY B 1 68 ? 9.812 17.406 17.797 1 98.69 68 GLY B O 1
ATOM 1684 N N . PHE B 1 69 ? 9.234 15.664 16.531 1 98.88 69 PHE B N 1
ATOM 1685 C CA . PHE B 1 69 ? 8.562 16.5 15.539 1 98.88 69 PHE B CA 1
ATOM 1686 C C . PHE B 1 69 ? 7.203 15.906 15.172 1 98.88 69 PHE B C 1
ATOM 1688 O O . PHE B 1 69 ? 6.738 16.062 14.039 1 98.88 69 PHE B O 1
ATOM 1695 N N . ALA B 1 70 ? 6.57 15.188 16.094 1 98.88 70 ALA B N 1
ATOM 1696 C CA . ALA B 1 70 ? 5.266 14.57 15.867 1 98.88 70 ALA B CA 1
ATOM 1697 C C . ALA B 1 70 ? 4.137 15.578 16.078 1 98.88 70 ALA B C 1
ATOM 1699 O O . ALA B 1 70 ? 4.301 16.547 16.828 1 98.88 70 ALA B O 1
ATOM 1700 N N . GLY B 1 71 ? 3.049 15.344 15.391 1 98.75 71 GLY B N 1
ATOM 1701 C CA . GLY B 1 71 ? 1.859 16.125 15.68 1 98.75 71 GLY B CA 1
ATOM 1702 C C . GLY B 1 71 ? 1.306 15.883 17.062 1 98.75 71 GLY B C 1
ATOM 1703 O O . GLY B 1 71 ? 1.465 14.789 17.625 1 98.75 71 GLY B O 1
ATOM 1704 N N . LYS B 1 72 ? 0.731 16.938 17.594 1 97.88 72 LYS B N 1
ATOM 1705 C CA . LYS B 1 72 ? -0.045 16.891 18.828 1 97.88 72 LYS B CA 1
ATOM 1706 C C . LYS B 1 72 ? -1.432 17.484 18.625 1 97.88 72 LYS B C 1
ATOM 1708 O O . LYS B 1 72 ? -1.578 18.516 17.953 1 97.88 72 LYS B O 1
ATOM 1713 N N . ASP B 1 73 ? -2.422 16.859 19.25 1 97.69 73 ASP B N 1
ATOM 1714 C CA . ASP B 1 73 ? -3.791 17.344 19.078 1 97.69 73 ASP B CA 1
ATOM 1715 C C . ASP B 1 73 ? -4.168 17.406 17.609 1 97.69 73 ASP B C 1
ATOM 1717 O O . ASP B 1 73 ? -4.387 18.484 17.062 1 97.69 73 ASP B O 1
ATOM 1721 N N . CYS B 1 74 ? -4.25 16.234 17 1 98.75 74 CYS B N 1
ATOM 1722 C CA . CYS B 1 74 ? -4.453 16.125 15.562 1 98.75 74 CYS B CA 1
ATOM 1723 C C . CYS B 1 74 ? -5.875 15.688 15.242 1 98.75 74 CYS B C 1
ATOM 1725 O O . CYS B 1 74 ? -6.527 15.031 16.062 1 98.75 74 CYS B O 1
ATOM 1727 N N . TRP B 1 75 ? -6.309 16.062 14.031 1 98.62 75 TRP B N 1
ATOM 1728 C CA . TRP B 1 75 ? -7.59 15.531 13.57 1 98.62 75 TRP B CA 1
ATOM 1729 C C . TRP B 1 75 ? -7.602 15.359 12.062 1 98.62 75 TRP B C 1
ATOM 1731 O O . TRP B 1 75 ? -6.676 15.797 11.367 1 98.62 75 TRP B O 1
ATOM 1741 N N . ILE B 1 76 ? -8.664 14.672 11.641 1 98.56 76 ILE B N 1
ATOM 1742 C CA . ILE B 1 76 ? -8.859 14.375 10.227 1 98.56 76 ILE B CA 1
ATOM 1743 C C . ILE B 1 76 ? -10.109 15.094 9.719 1 98.56 76 ILE B C 1
ATOM 1745 O O . ILE B 1 76 ? -11.141 15.117 10.406 1 98.56 76 ILE B O 1
ATOM 1749 N N . GLU B 1 77 ? -9.945 15.703 8.586 1 97.75 77 GLU B N 1
ATOM 1750 C CA . GLU B 1 77 ? -11.078 16.219 7.828 1 97.75 77 GLU B CA 1
ATOM 1751 C C . GLU B 1 77 ? -11.211 15.516 6.48 1 97.75 77 GLU B C 1
ATOM 1753 O O . GLU B 1 77 ? -10.211 15.117 5.883 1 97.75 77 GLU B O 1
ATOM 1758 N N . THR B 1 78 ? -12.469 15.352 6.02 1 97.44 78 THR B N 1
ATOM 1759 C CA . THR B 1 78 ? -12.656 14.68 4.734 1 97.44 78 THR B CA 1
ATOM 1760 C C . THR B 1 78 ? -13.734 15.391 3.914 1 97.44 78 THR B C 1
ATOM 1762 O O . THR B 1 78 ? -14.508 16.172 4.449 1 97.44 78 THR B O 1
ATOM 1765 N N . SER B 1 79 ? -13.703 15.164 2.656 1 96.56 79 SER B N 1
ATOM 1766 C CA . SER B 1 79 ? -14.734 15.555 1.702 1 96.56 79 SER B CA 1
ATOM 1767 C C . SER B 1 79 ? -14.969 14.469 0.661 1 96.56 79 SER B C 1
ATOM 1769 O O . SER B 1 79 ? -14.023 13.844 0.18 1 96.56 79 SER B O 1
ATOM 1771 N N . PRO B 1 80 ? -16.234 14.227 0.316 1 92.38 80 PRO B N 1
ATOM 1772 C CA . PRO B 1 80 ? -16.531 13.18 -0.665 1 92.38 80 PRO B CA 1
ATOM 1773 C C . PRO B 1 80 ? -16.094 13.555 -2.078 1 92.38 80 PRO B C 1
ATOM 1775 O O . PRO B 1 80 ? -15.984 12.68 -2.945 1 92.38 80 PRO B O 1
ATOM 1778 N N . SER B 1 81 ? -15.93 14.852 -2.385 1 90.31 81 SER B N 1
ATOM 1779 C CA . SER B 1 81 ? -15.523 15.273 -3.721 1 90.31 81 SER B CA 1
ATOM 1780 C C . SER B 1 81 ? -14.695 16.562 -3.664 1 90.31 81 SER B C 1
ATOM 1782 O O . SER B 1 81 ? -14.68 17.25 -2.646 1 90.31 81 SER B O 1
ATOM 1784 N N . ILE B 1 82 ? -14.008 16.734 -4.855 1 83.69 82 ILE B N 1
ATOM 1785 C CA . ILE B 1 82 ? -13.172 17.922 -4.957 1 83.69 82 ILE B CA 1
ATOM 1786 C C . ILE B 1 82 ? -14.055 19.172 -4.973 1 83.69 82 ILE B C 1
ATOM 1788 O O . ILE B 1 82 ? -13.633 20.25 -4.527 1 83.69 82 ILE B O 1
ATOM 1792 N N . ASN B 1 83 ? -15.188 19.047 -5.719 1 76.12 83 ASN B N 1
ATOM 1793 C CA . ASN B 1 83 ? -16.109 20.172 -5.879 1 76.12 83 ASN B CA 1
ATOM 1794 C C . ASN B 1 83 ? -16.859 20.484 -4.578 1 76.12 83 ASN B C 1
ATOM 1796 O O . ASN B 1 83 ? -17.609 21.453 -4.504 1 76.12 83 ASN B O 1
ATOM 1800 N N . SER B 1 84 ? -16.734 19.375 -3.877 1 64.19 84 SER B N 1
ATOM 1801 C CA . SER B 1 84 ? -17.5 19.594 -2.652 1 64.19 84 SER B CA 1
ATOM 1802 C C . SER B 1 84 ? -16.922 20.75 -1.832 1 64.19 84 SER B C 1
ATOM 1804 O O . SER B 1 84 ? -15.703 20.969 -1.834 1 64.19 84 SER B O 1
ATOM 1806 N N . ASN B 1 85 ? -17.719 21.688 -1.742 1 59.69 85 ASN B N 1
ATOM 1807 C CA . ASN B 1 85 ? -17.5 22.703 -0.72 1 59.69 85 ASN B CA 1
ATOM 1808 C C . ASN B 1 85 ? -16.969 22.094 0.571 1 59.69 85 ASN B C 1
ATOM 1810 O O . ASN B 1 85 ? -17.125 20.906 0.818 1 59.69 85 ASN B O 1
ATOM 1814 N N . GLU B 1 86 ? -16.422 22.375 1.654 1 77.75 86 GLU B N 1
ATOM 1815 C CA . GLU B 1 86 ? -15.852 22.453 2.996 1 77.75 86 GLU B CA 1
ATOM 1816 C C . GLU B 1 86 ? -15.477 21.078 3.518 1 77.75 86 GLU B C 1
ATOM 1818 O O . GLU B 1 86 ? -16.281 20.141 3.441 1 77.75 86 GLU B O 1
ATOM 1823 N N . LEU B 1 87 ? -14.164 20.766 3.582 1 93.81 87 LEU B N 1
ATOM 1824 C CA . LEU B 1 87 ? -13.656 19.703 4.445 1 93.81 87 LEU B CA 1
ATOM 1825 C C . LEU B 1 87 ? -14.406 19.672 5.773 1 93.81 87 LEU B C 1
ATOM 1827 O O . LEU B 1 87 ? -14.656 20.719 6.371 1 93.81 87 LEU B O 1
ATOM 1831 N N . LYS B 1 88 ? -14.906 18.484 6.031 1 94.81 88 LYS B N 1
ATOM 1832 C CA . LYS B 1 88 ? -15.625 18.312 7.297 1 94.81 88 LYS B CA 1
ATOM 1833 C C . LYS B 1 88 ? -14.781 17.547 8.312 1 94.81 88 LYS B C 1
ATOM 1835 O O . LYS B 1 88 ? -14.117 16.578 7.965 1 94.81 88 LYS B O 1
ATOM 1840 N N . TYR B 1 89 ? -14.977 18.031 9.516 1 97.12 89 TYR B N 1
ATOM 1841 C CA . TYR B 1 89 ? -14.312 17.359 10.625 1 97.12 89 TYR B CA 1
ATOM 1842 C C . TYR B 1 89 ? -14.781 15.914 10.742 1 97.12 89 TYR B C 1
ATOM 1844 O O . TYR B 1 89 ? -15.977 15.633 10.656 1 97.12 89 TYR B O 1
ATOM 1852 N N . LEU B 1 90 ? -13.82 15.031 10.922 1 97.25 90 LEU B N 1
ATOM 1853 C CA . LEU B 1 90 ? -14.172 13.625 11.055 1 97.25 90 LEU B CA 1
ATOM 1854 C C . LEU B 1 90 ? -13.859 13.125 12.461 1 97.25 90 LEU B C 1
ATOM 1856 O O . LEU B 1 90 ? -14.766 12.711 13.195 1 97.25 90 LEU B O 1
ATOM 1860 N N . CYS B 1 91 ? -12.617 13.164 12.875 1 97.69 91 CYS B N 1
ATOM 1861 C CA . CYS B 1 91 ? -12.242 12.641 14.188 1 97.69 91 CYS B CA 1
ATOM 1862 C C . CYS B 1 91 ? -10.859 13.125 14.594 1 97.69 91 CYS B C 1
ATOM 1864 O O . CYS B 1 91 ? -10.07 13.547 13.742 1 97.69 91 CYS B O 1
ATOM 1866 N N . LYS B 1 92 ? -10.547 12.969 15.883 1 97.94 92 LYS B N 1
ATOM 1867 C CA . LYS B 1 92 ? -9.227 13.266 16.438 1 97.94 92 LYS B CA 1
ATOM 1868 C C . LYS B 1 92 ? -8.336 12.023 16.438 1 97.94 92 LYS B C 1
ATOM 1870 O O . LYS B 1 92 ? -8.836 10.898 16.344 1 97.94 92 LYS B O 1
ATOM 1875 N N . PHE B 1 93 ? -7.074 12.195 16.516 1 98.31 93 PHE B N 1
ATOM 1876 C CA . PHE B 1 93 ? -6.113 11.133 16.797 1 98.31 93 PHE B CA 1
ATOM 1877 C C . PHE B 1 93 ? -4.879 11.695 17.484 1 98.31 93 PHE B C 1
ATOM 1879 O O . PHE B 1 93 ? -4.637 12.906 17.453 1 98.31 93 PHE B O 1
ATOM 1886 N N . TYR B 1 94 ? -4.152 10.852 18.125 1 98.44 94 TYR B N 1
ATOM 1887 C CA . TYR B 1 94 ? -3.082 11.289 19.016 1 98.44 94 TYR B CA 1
ATOM 1888 C C . TYR B 1 94 ? -1.811 10.484 18.766 1 98.44 94 TYR B C 1
ATOM 1890 O O . TYR B 1 94 ? -1.62 9.422 19.359 1 98.44 94 TYR B O 1
ATOM 1898 N N . PRO B 1 95 ? -0.942 11.031 18 1 98.62 95 PRO B N 1
ATOM 1899 C CA . PRO B 1 95 ? 0.313 10.328 17.719 1 98.62 95 PRO B CA 1
ATOM 1900 C C . PRO B 1 95 ? 1.256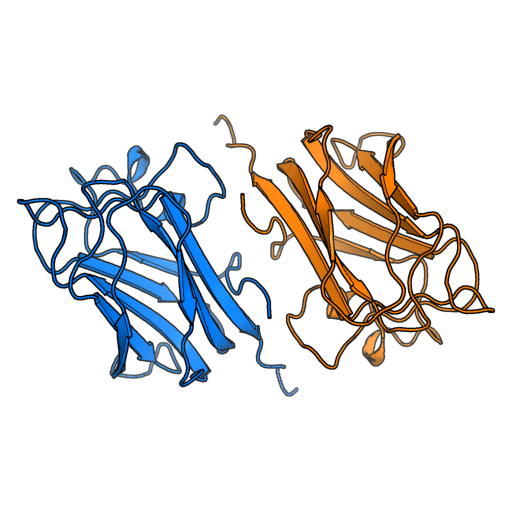 10.312 18.922 1 98.62 95 PRO B C 1
ATOM 1902 O O . PRO B 1 95 ? 1.227 11.219 19.75 1 98.62 95 PRO B O 1
ATOM 1905 N N . GLU B 1 96 ? 2.02 9.25 18.984 1 98.56 96 GLU B N 1
ATOM 1906 C CA . GLU B 1 96 ? 3.17 9.219 19.891 1 98.56 96 GLU B CA 1
ATOM 1907 C C . GLU B 1 96 ? 4.359 9.961 19.297 1 98.56 96 GLU B C 1
ATOM 1909 O O . GLU B 1 96 ? 4.5 10.039 18.062 1 98.56 96 GLU B O 1
ATOM 1914 N N . ASP B 1 97 ? 5.172 10.438 20.172 1 98.62 97 ASP B N 1
ATOM 1915 C CA . ASP B 1 97 ? 6.367 11.141 19.719 1 98.62 97 ASP B CA 1
ATOM 1916 C C . ASP B 1 97 ? 7.543 10.18 19.562 1 98.62 97 ASP B C 1
ATOM 1918 O O . ASP B 1 97 ? 8.508 10.234 20.328 1 98.62 97 ASP B O 1
ATOM 1922 N N . ASP B 1 98 ? 7.512 9.438 18.531 1 97.88 98 ASP B N 1
ATOM 1923 C CA . ASP B 1 98 ? 8.586 8.5 18.234 1 97.88 98 ASP B CA 1
ATOM 1924 C C . ASP B 1 98 ? 8.703 8.266 16.734 1 97.88 98 ASP B C 1
ATOM 1926 O O . ASP B 1 98 ? 7.984 8.875 15.938 1 97.88 98 ASP B O 1
ATOM 1930 N N . SER B 1 99 ? 9.664 7.449 16.359 1 96 99 SER B N 1
ATOM 1931 C CA . SER B 1 99 ? 10 7.297 14.938 1 96 99 SER B CA 1
ATOM 1932 C C . SER B 1 99 ? 9.453 5.984 14.383 1 96 99 SER B C 1
ATOM 1934 O O . SER B 1 99 ? 9.969 5.465 13.391 1 96 99 SER B O 1
ATOM 1936 N N . THR B 1 100 ? 8.453 5.445 15.07 1 96.31 100 THR B N 1
ATOM 1937 C CA . THR B 1 100 ? 7.883 4.191 14.586 1 96.31 100 THR B CA 1
ATOM 1938 C C . THR B 1 100 ? 6.676 4.461 13.688 1 96.31 100 THR B C 1
ATOM 1940 O O . THR B 1 100 ? 6.078 5.535 13.75 1 96.31 100 THR B O 1
ATOM 1943 N N . LEU B 1 101 ? 6.395 3.479 12.891 1 95.88 101 LEU B N 1
ATOM 1944 C CA . LEU B 1 101 ? 5.156 3.535 12.117 1 95.88 101 LEU B CA 1
ATOM 1945 C C . LEU B 1 101 ? 3.943 3.412 13.031 1 95.88 101 LEU B C 1
ATOM 1947 O O . LEU B 1 101 ? 3.871 2.496 13.852 1 95.88 101 LEU B O 1
ATOM 1951 N N . GLN B 1 102 ? 3.023 4.348 12.953 1 98.19 102 GLN B N 1
ATOM 1952 C CA . GLN B 1 102 ? 1.794 4.355 13.734 1 98.19 102 GLN B CA 1
ATOM 1953 C C . GLN B 1 102 ? 0.565 4.242 12.844 1 98.19 102 GLN B C 1
ATOM 1955 O O . GLN B 1 102 ? 0.497 4.879 11.789 1 98.19 102 GLN B O 1
ATOM 1960 N N . ILE B 1 103 ? -0.367 3.469 13.273 1 97.81 103 ILE B N 1
ATOM 1961 C CA . ILE B 1 103 ? -1.587 3.24 12.508 1 97.81 103 ILE B CA 1
ATOM 1962 C C . ILE B 1 103 ? -2.795 3.725 13.305 1 97.81 103 ILE B C 1
ATOM 1964 O O . ILE B 1 103 ? -2.971 3.35 14.469 1 97.81 103 ILE B O 1
ATOM 1968 N N . PHE B 1 104 ? -3.58 4.516 12.68 1 98.5 104 PHE B N 1
ATOM 1969 C CA . PHE B 1 104 ? -4.777 5.062 13.312 1 98.5 104 PHE B CA 1
ATOM 1970 C C . PHE B 1 104 ? -6.031 4.625 12.562 1 98.5 104 PHE B C 1
ATOM 1972 O O . PHE B 1 104 ? -6.293 5.094 11.453 1 98.5 104 PHE B O 1
ATOM 1979 N N . PRO B 1 105 ? -6.801 3.811 13.242 1 97.75 105 PRO B N 1
ATOM 1980 C CA . PRO B 1 105 ? -8.062 3.42 12.609 1 97.75 105 PRO B CA 1
ATOM 1981 C C . PRO B 1 105 ? -9.07 4.566 12.547 1 97.75 105 PRO B C 1
ATOM 1983 O O . PRO B 1 105 ? -9.148 5.375 13.477 1 97.75 105 PRO B O 1
ATOM 1986 N N . ILE B 1 106 ? -9.703 4.609 11.461 1 97.31 106 ILE B N 1
ATOM 1987 C CA . ILE B 1 106 ? -10.836 5.516 11.305 1 97.31 106 ILE B CA 1
ATOM 1988 C C . ILE B 1 106 ? -12.141 4.738 11.438 1 97.31 106 ILE B C 1
ATOM 1990 O O . ILE B 1 106 ? -12.617 4.148 10.461 1 97.31 106 ILE B O 1
ATOM 1994 N N . ILE B 1 107 ? -12.742 4.891 12.539 1 94.94 107 ILE B N 1
ATOM 1995 C CA . ILE B 1 107 ? -13.867 4.035 12.891 1 94.94 107 ILE B CA 1
ATOM 1996 C C . ILE B 1 107 ? -15.07 4.375 12.008 1 94.94 107 ILE B C 1
ATOM 1998 O O . ILE B 1 107 ? -15.789 3.48 11.562 1 94.94 107 ILE B O 1
ATOM 2002 N N . GLU B 1 108 ? -15.242 5.633 11.68 1 93.5 108 GLU B N 1
ATOM 2003 C CA . GLU B 1 108 ? -16.391 6.066 10.891 1 93.5 108 GLU B CA 1
ATOM 2004 C C . GLU B 1 108 ? -16.312 5.523 9.469 1 93.5 108 GLU B C 1
ATOM 2006 O O . GLU B 1 108 ? -17.344 5.406 8.789 1 93.5 108 GLU B O 1
ATOM 2011 N N . SER B 1 109 ? -15.164 5.258 9.055 1 92.75 109 SER B N 1
ATOM 2012 C CA . SER B 1 109 ? -14.93 4.715 7.723 1 92.75 109 SER B CA 1
ATOM 2013 C C . SER B 1 109 ? -15.703 5.496 6.664 1 92.75 109 SER B C 1
ATOM 2015 O O . SER B 1 109 ? -16.484 4.918 5.906 1 92.75 109 SER B O 1
ATOM 2017 N N . PRO B 1 110 ? -15.406 6.758 6.527 1 94.69 110 PRO B N 1
ATOM 2018 C CA . PRO B 1 110 ? -16.141 7.574 5.555 1 94.69 110 PRO B CA 1
ATOM 2019 C C . PRO B 1 110 ? -15.75 7.254 4.113 1 94.69 110 PRO B C 1
ATOM 2021 O O . PRO B 1 110 ? -14.633 6.809 3.85 1 94.69 110 PRO B O 1
ATOM 2024 N N . THR B 1 111 ? -16.75 7.484 3.221 1 95.12 111 THR B N 1
ATOM 2025 C CA . THR B 1 111 ? -16.422 7.57 1.805 1 95.12 111 THR B CA 1
ATOM 2026 C C . THR B 1 111 ? -15.945 8.977 1.444 1 95.12 111 THR B C 1
ATOM 2028 O O . THR B 1 111 ? -16.688 9.953 1.63 1 95.12 111 THR B O 1
ATOM 2031 N N . ALA B 1 112 ? -14.703 9.102 0.979 1 96 112 ALA B N 1
ATOM 2032 C CA . ALA B 1 112 ? -14.148 10.43 0.729 1 96 112 ALA B CA 1
ATOM 2033 C C . ALA B 1 112 ? -13.148 10.398 -0.42 1 96 112 ALA B C 1
ATOM 2035 O O . ALA B 1 112 ? -12.578 9.352 -0.731 1 96 112 ALA B O 1
ATOM 2036 N N . GLN B 1 113 ? -13.031 11.492 -1.104 1 96 113 GLN B N 1
ATOM 2037 C CA . GLN B 1 113 ? -11.984 11.703 -2.1 1 96 113 GLN B CA 1
ATOM 2038 C C . GLN B 1 113 ? -10.852 12.555 -1.535 1 96 113 GLN B C 1
ATOM 2040 O O . GLN B 1 113 ? -9.688 12.344 -1.867 1 96 113 GLN B O 1
ATOM 2045 N N . LEU B 1 114 ? -11.258 13.508 -0.676 1 97.06 114 LEU B N 1
ATOM 2046 C CA . LEU B 1 114 ? -10.281 14.375 -0.036 1 97.06 114 LEU B CA 1
ATOM 2047 C C . LEU B 1 114 ? -10.086 13.992 1.427 1 97.06 114 LEU B C 1
ATOM 2049 O O . LEU B 1 114 ? -11.055 13.703 2.131 1 97.06 114 LEU B O 1
ATOM 2053 N N . ILE B 1 115 ? -8.852 13.984 1.849 1 97.75 115 ILE B N 1
ATOM 2054 C CA . ILE B 1 115 ? -8.5 13.766 3.246 1 97.75 115 ILE B CA 1
ATOM 2055 C C . ILE B 1 115 ? -7.48 14.805 3.693 1 97.75 115 ILE B C 1
ATOM 2057 O O . ILE B 1 115 ? -6.441 14.984 3.049 1 97.75 115 ILE B O 1
ATOM 2061 N N . LYS B 1 116 ? -7.82 15.484 4.734 1 97.94 116 LYS B N 1
ATOM 2062 C CA . LYS B 1 116 ? -6.891 16.438 5.328 1 97.94 116 LYS B CA 1
ATOM 2063 C C . LYS B 1 116 ? -6.484 16.016 6.734 1 97.94 116 LYS B C 1
ATOM 2065 O O . LYS B 1 116 ? -7.336 15.773 7.59 1 97.94 116 LYS B O 1
ATOM 2070 N N . ILE B 1 117 ? -5.25 15.891 6.926 1 98.81 117 ILE B N 1
ATOM 2071 C CA . ILE B 1 117 ? -4.688 15.617 8.242 1 98.81 117 ILE B CA 1
ATOM 2072 C C . ILE B 1 117 ? -4.156 16.906 8.859 1 98.81 117 ILE B C 1
ATOM 2074 O O . ILE B 1 117 ? -3.248 17.531 8.312 1 98.81 117 ILE B O 1
ATOM 2078 N N . VAL B 1 118 ? -4.746 17.219 9.961 1 98.88 118 VAL B N 1
ATOM 2079 C CA . VAL B 1 118 ? -4.406 18.484 10.578 1 98.88 118 VAL B CA 1
ATOM 2080 C C . VAL B 1 118 ? -3.607 18.25 11.859 1 98.88 118 VAL B C 1
ATOM 2082 O O . VAL B 1 118 ? -4.012 17.453 12.711 1 98.88 118 VAL B O 1
ATOM 2085 N N . PHE B 1 119 ? -2.475 18.891 11.891 1 98.88 119 PHE B N 1
ATOM 2086 C CA . PHE B 1 119 ? -1.655 18.938 13.094 1 98.88 119 PHE B CA 1
ATOM 2087 C C . PHE B 1 119 ? -1.803 20.281 13.797 1 98.88 119 PHE B C 1
ATOM 2089 O O . PHE B 1 119 ? -1.109 21.234 13.461 1 98.88 119 PHE B O 1
ATOM 2096 N N . ASN B 1 120 ? -2.625 20.297 14.812 1 98.75 120 ASN B N 1
ATOM 2097 C CA . ASN B 1 120 ? -2.906 21.547 15.5 1 98.75 120 ASN B CA 1
ATOM 2098 C C . ASN B 1 120 ? -1.667 22.094 16.203 1 98.75 120 ASN B C 1
ATOM 2100 O O . ASN B 1 120 ? -1.41 23.297 16.172 1 98.75 120 ASN B O 1
ATOM 2104 N N . THR B 1 121 ? -0.96 21.203 16.891 1 98.38 121 THR B N 1
ATOM 2105 C CA . THR B 1 121 ? 0.344 21.484 17.469 1 98.38 121 THR B CA 1
ATOM 2106 C C . THR B 1 121 ? 1.316 20.344 17.219 1 98.38 121 THR B C 1
ATOM 2108 O O . THR B 1 121 ? 0.97 19.359 16.547 1 98.38 121 THR B O 1
ATOM 2111 N N . SER B 1 122 ? 2.531 20.578 17.656 1 98.19 122 SER B N 1
ATOM 2112 C CA . SER B 1 122 ? 3.604 19.609 17.438 1 98.19 122 SER B CA 1
ATOM 2113 C C . SER B 1 122 ? 4.426 19.406 18.703 1 98.19 122 SER B C 1
ATOM 2115 O O . SER B 1 122 ? 4.324 20.188 19.656 1 98.19 122 SER B O 1
ATOM 2117 N N . THR B 1 123 ? 5.203 18.344 18.75 1 98.5 123 THR B N 1
ATOM 2118 C CA . THR B 1 123 ? 6.125 18.141 19.859 1 98.5 123 THR B CA 1
ATOM 2119 C C . THR B 1 123 ? 7.359 19.031 19.703 1 98.5 123 THR B C 1
ATOM 2121 O O . THR B 1 123 ? 8.148 19.172 20.641 1 98.5 123 THR B O 1
ATOM 2124 N N . ASP B 1 124 ? 7.461 19.562 18.516 1 98.38 124 ASP B N 1
ATOM 2125 C CA . ASP B 1 124 ? 8.477 20.594 18.312 1 98.38 124 ASP B CA 1
ATOM 2126 C C . ASP B 1 124 ? 8.008 21.938 18.859 1 98.38 124 ASP B C 1
ATOM 2128 O O . ASP B 1 124 ? 6.879 22.359 18.578 1 98.38 124 ASP B O 1
ATOM 2132 N N . PHE B 1 125 ? 8.883 22.594 19.562 1 97.12 125 PHE B N 1
ATOM 2133 C CA . PHE B 1 125 ? 8.562 23.859 20.203 1 97.12 125 PHE B CA 1
ATOM 2134 C C . PHE B 1 125 ? 8.133 24.906 19.172 1 97.12 125 PHE B C 1
ATOM 2136 O O . PHE B 1 125 ? 7.312 25.781 19.469 1 97.12 125 PHE B O 1
ATOM 2143 N N . TYR B 1 126 ? 8.594 24.797 18 1 97.88 126 TYR B N 1
ATOM 2144 C CA . TYR B 1 126 ? 8.344 25.812 16.984 1 97.88 126 TYR B CA 1
ATOM 2145 C C . TYR B 1 126 ? 7.211 25.391 16.062 1 97.88 126 TYR B C 1
ATOM 2147 O O . TYR B 1 126 ? 6.906 26.078 15.078 1 97.88 126 TYR B O 1
ATOM 2155 N N . GLY B 1 127 ? 6.605 24.234 16.312 1 98.56 127 GLY B N 1
ATOM 2156 C CA . GLY B 1 127 ? 5.426 23.812 15.578 1 98.56 127 GLY B CA 1
ATOM 2157 C C . GLY B 1 127 ? 5.75 23.047 14.312 1 98.56 127 GLY B C 1
ATOM 2158 O O . GLY B 1 127 ? 4.879 22.828 13.469 1 98.56 127 GLY B O 1
ATOM 2159 N N . ARG B 1 128 ? 7.051 22.594 14.117 1 98.81 128 ARG B N 1
ATOM 2160 C CA . ARG B 1 128 ? 7.434 21.859 12.922 1 98.81 128 ARG B CA 1
ATOM 2161 C C . ARG B 1 128 ? 6.934 20.406 12.984 1 98.81 128 ARG B C 1
ATOM 2163 O O . ARG B 1 128 ? 6.859 19.828 14.062 1 98.81 128 ARG B O 1
ATOM 2170 N N . ILE B 1 129 ? 6.598 19.906 11.828 1 98.88 129 ILE B N 1
ATOM 2171 C CA . ILE B 1 129 ? 6.211 18.516 11.641 1 98.88 129 ILE B CA 1
ATOM 2172 C C . ILE B 1 129 ? 7.18 17.828 10.672 1 98.88 129 ILE B C 1
ATOM 2174 O O . ILE B 1 129 ? 7.5 18.375 9.617 1 98.88 129 ILE B O 1
ATOM 2178 N N . ILE B 1 130 ? 7.719 16.688 11.047 1 98.88 130 ILE B N 1
ATOM 2179 C CA . ILE B 1 130 ? 8.5 15.883 10.117 1 98.88 130 ILE B CA 1
ATOM 2180 C C . ILE B 1 130 ? 7.859 14.508 9.961 1 98.88 130 ILE B C 1
ATOM 2182 O O . ILE B 1 130 ? 7.699 13.773 10.938 1 98.88 130 ILE B O 1
ATOM 2186 N N . VAL B 1 131 ? 7.5 14.148 8.711 1 98.81 131 VAL B N 1
ATOM 2187 C CA . VAL B 1 131 ? 6.863 12.875 8.383 1 98.81 131 VAL B CA 1
ATOM 2188 C C . VAL B 1 131 ? 7.699 12.133 7.352 1 98.81 131 VAL B C 1
ATOM 2190 O O . VAL B 1 131 ? 7.98 12.664 6.27 1 98.81 131 VAL B O 1
ATOM 2193 N N . TYR B 1 132 ? 8.07 10.898 7.707 1 97.75 132 TYR B N 1
ATOM 2194 C CA . TYR B 1 132 ? 8.852 10.07 6.793 1 97.75 132 TYR B CA 1
ATOM 2195 C C . TYR B 1 132 ? 7.945 9.344 5.809 1 97.75 132 TYR B C 1
ATOM 2197 O O . TYR B 1 132 ? 8.32 9.117 4.652 1 97.75 132 TYR B O 1
ATOM 2205 N N . LYS B 1 133 ? 6.828 8.938 6.309 1 96.94 133 LYS B N 1
ATOM 2206 C CA . LYS B 1 133 ? 5.91 8.125 5.516 1 96.94 133 LYS B CA 1
ATOM 2207 C C . LYS B 1 133 ? 4.461 8.391 5.91 1 96.94 133 LYS B C 1
ATOM 2209 O O . LYS B 1 133 ? 4.145 8.508 7.098 1 96.94 133 LYS B O 1
ATOM 2214 N N . LEU B 1 134 ? 3.656 8.477 4.918 1 98.19 134 LEU B N 1
ATOM 2215 C CA . LEU B 1 134 ? 2.209 8.531 5.09 1 98.19 134 LEU B CA 1
ATOM 2216 C C . LEU B 1 134 ? 1.514 7.539 4.164 1 98.19 134 LEU B C 1
ATOM 2218 O O . LEU B 1 134 ? 1.917 7.375 3.01 1 98.19 134 LEU B O 1
ATOM 2222 N N . ASP B 1 135 ? 0.557 6.855 4.719 1 97.56 135 ASP B N 1
ATOM 2223 C CA . ASP B 1 135 ? -0.283 6.004 3.883 1 97.56 135 ASP B CA 1
ATOM 2224 C C . ASP B 1 135 ? -1.753 6.125 4.277 1 97.56 135 ASP B C 1
ATOM 2226 O O . ASP B 1 135 ? -2.072 6.328 5.453 1 97.56 135 ASP B O 1
ATOM 2230 N N . ILE B 1 136 ? -2.586 6.164 3.299 1 97.56 136 ILE B N 1
ATOM 2231 C CA . ILE B 1 136 ? -4.031 6.086 3.477 1 97.56 136 ILE B CA 1
ATOM 2232 C C . ILE B 1 136 ? -4.531 4.715 3.021 1 97.56 136 ILE B C 1
ATOM 2234 O O . ILE B 1 136 ? -4.336 4.328 1.866 1 97.56 136 ILE B O 1
ATOM 2238 N N . ILE B 1 137 ? -5.168 4.035 3.943 1 96.38 137 ILE B N 1
ATOM 2239 C CA . ILE B 1 137 ? -5.559 2.652 3.695 1 96.38 137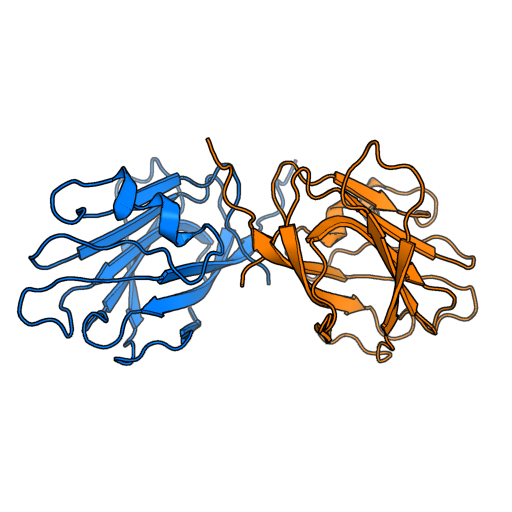 ILE B CA 1
ATOM 2240 C C . ILE B 1 137 ? -7.078 2.537 3.697 1 96.38 137 ILE B C 1
ATOM 2242 O O . ILE B 1 137 ? -7.754 3.146 4.531 1 96.38 137 ILE B O 1
ATOM 2246 N N . GLY B 1 138 ? -7.605 1.786 2.783 1 95.88 138 GLY B N 1
ATOM 2247 C CA . GLY B 1 138 ? -9.047 1.63 2.707 1 95.88 138 GLY B CA 1
ATOM 2248 C C . GLY B 1 138 ? -9.492 0.693 1.598 1 95.88 138 GLY B C 1
ATOM 2249 O O . GLY B 1 138 ? -8.797 -0.277 1.284 1 95.88 138 GLY B O 1
ATOM 2250 N N . VAL B 1 139 ? -10.719 0.979 1.214 1 93.31 139 VAL B N 1
ATOM 2251 C CA . VAL B 1 139 ? -11.352 0.157 0.187 1 93.31 139 VAL B CA 1
ATOM 2252 C C . VAL B 1 139 ? -11.805 1.039 -0.975 1 93.31 139 VAL B C 1
ATOM 2254 O O . VAL B 1 139 ? -12.422 2.086 -0.766 1 93.31 139 VAL B O 1
ATOM 2257 N N . THR B 1 140 ? -11.328 0.604 -2.191 1 89 140 THR B N 1
ATOM 2258 C CA . THR B 1 140 ? -11.742 1.373 -3.359 1 89 140 THR B CA 1
ATOM 2259 C C . THR B 1 140 ? -13.227 1.158 -3.648 1 89 140 THR B C 1
ATOM 2261 O O . THR B 1 140 ? -13.789 0.12 -3.295 1 89 140 THR B O 1
ATOM 2264 N N . GLN B 1 141 ? -13.875 2.25 -4.168 1 82.19 141 GLN B N 1
ATOM 2265 C CA . GLN B 1 141 ? -15.273 2.113 -4.551 1 82.19 141 GLN B CA 1
ATOM 2266 C C . GLN B 1 141 ? -15.406 1.672 -6.008 1 82.19 141 GLN B C 1
ATOM 2268 O O . GLN B 1 141 ? -14.617 2.084 -6.859 1 82.19 141 GLN B O 1
ATOM 2273 N N . GLN B 1 142 ? -16.031 0.446 -6.305 1 65.88 142 GLN B N 1
ATOM 2274 C CA . GLN B 1 142 ? -16.234 -0.07 -7.656 1 65.88 142 GLN B CA 1
ATOM 2275 C C . GLN B 1 142 ? -16.984 0.931 -8.523 1 65.88 142 GLN B C 1
ATOM 2277 O O . GLN B 1 142 ? -17.922 1.579 -8.055 1 65.88 142 GLN B O 1
ATOM 2282 N N . LYS B 1 143 ? -16.391 1.432 -9.711 1 52.06 143 LYS B N 1
ATOM 2283 C CA . LYS B 1 143 ? -17.141 2.225 -10.688 1 52.06 143 LYS B CA 1
ATOM 2284 C C . LYS B 1 143 ? -18.375 1.478 -11.172 1 52.06 143 LYS B C 1
ATOM 2286 O O . LYS B 1 143 ? -18.312 0.286 -11.477 1 52.06 143 LYS B O 1
ATOM 2291 N N . SER B 1 144 ? -19.531 1.602 -10.617 1 41.16 144 SER B N 1
ATOM 2292 C CA . SER B 1 144 ? -20.734 1.157 -11.32 1 41.16 144 SER B CA 1
ATOM 2293 C C . SER B 1 144 ? -20.703 1.566 -12.789 1 41.16 144 SER B C 1
ATOM 2295 O O . SER B 1 144 ? -20.625 2.756 -13.109 1 41.16 144 SER B O 1
ATOM 2297 N N . ASP B 1 145 ? -19.922 1.019 -13.656 1 35.75 145 ASP B N 1
ATOM 2298 C CA . ASP B 1 145 ? -20.5 1.233 -14.977 1 35.75 145 ASP B CA 1
ATOM 2299 C C . ASP B 1 145 ? -21.953 0.751 -15.016 1 35.75 145 ASP B C 1
ATOM 2301 O O . ASP B 1 145 ? -22.281 -0.295 -14.453 1 35.75 145 ASP B O 1
#

Sequence (290 aa):
MCSLIQDKTRVRVSSVLNSDVKQFGKSFLFDCQDDTCWNSSEGTPQWILVDLGTQAEIKEIAINFQGGFAGKDCWIETSPSINSNELKYLCKFYPEDDSTLQIFPIIESPTAQLIKIVFNTSTDFYGRIIVYKLDIIGVTQQKSDMCSLIQDKTRVRVSSVLNSDVKQFGKSFLFDCQDDTCWNSSEGTPQWILVDLGTQAEIKEIAINFQGGFAGKDCWIETSPSINSNELKYLCKFYPEDDSTLQIFPIIESPTAQLIKIVFNTSTDFYGRIIVYKLDIIGVTQQKSD

Nearest PDB structures (foldseek):
  2v72-assembly1_A  TM=8.426E-01  e=4.507E-09  Clostridium perfringens
  1tvg-assembly1_A  TM=8.425E-01  e=5.037E-09  Homo sapiens
  3f2z-assembly1_A  TM=8.319E-01  e=1.158E-08  Bacteroides fragilis NCTC 9343
  1gqp-assembly1_A  TM=8.148E-01  e=1.665E-07  Saccharomyces cerevisiae
  1sg3-assembly1_A  TM=7.222E-01  e=3.254E-05  Saccharomyces cerevisiae

Organism: NCBI:txid2607531

pLDDT: mean 94.31, std 9.75, range [35.66, 98.88]

Solvent-accessible surface area (backbone atoms only — not comparable to full-atom values): 14469 Å² total; per-residue (Å²): 111,34,77,56,70,43,77,71,38,43,78,47,59,68,53,31,36,89,71,37,54,92,74,20,18,72,70,26,28,69,48,33,39,88,87,42,26,22,29,34,31,74,40,65,64,37,38,40,37,39,34,43,74,48,51,22,34,40,39,33,39,36,41,20,27,36,56,55,16,14,48,32,70,22,35,36,26,35,20,60,39,88,81,51,91,56,75,36,84,71,49,73,50,76,64,67,70,35,67,52,81,42,75,45,77,38,86,80,42,50,65,24,18,30,40,32,43,36,24,52,36,31,63,21,94,57,24,25,40,30,33,31,35,52,46,48,28,16,29,56,59,80,79,80,123,109,33,75,57,69,43,78,71,36,42,77,48,60,68,54,31,35,89,68,35,52,90,74,20,18,71,71,26,28,70,48,33,39,88,88,41,27,21,29,35,30,74,41,65,65,38,38,41,38,38,34,42,77,47,52,23,33,41,38,33,40,36,40,20,27,38,56,56,16,14,46,31,71,23,36,36,27,35,22,60,39,87,84,49,72,72,73,34,83,71,48,74,51,77,64,68,70,36,68,53,82,42,76,45,76,37,87,82,42,51,65,25,17,30,40,32,42,37,25,52,36,31,64,19,92,58,23,26,40,30,34,30,36,52,46,48,27,17,28,55,59,79,78,79,123

InterPro domains:
  IPR000421 Coagulation factor 5/8, C-terminal domain [PS50022] (1-63)
  IPR008979 Galactose-binding-like domain superfamily [SSF49785] (8-138)

Secondary structure (DSSP, 8-state):
-EE---TT-EEEES--GGG-HHHHSGGGGSS--SS--EE--S-S-EEEEEEEEEEEEEEEEEEEEPTT--EEEEEEEEESSSS-S--EEEEEE---SSSSEEEEE-TT--EEEEEEEEEEEESSTT---EEEEEEEEEEEPP---/-EE---TT-EEEES--GGG-HHHHSGGGGGS--SS--EE--S-S-EEEEEEEEEEEEEEEEEEEEPTT--EEEEEEEEES-SSSSS-EEEEEE---SSSSEEEEE-TT--EEEEEEEEEEEESSTT---EEEEEEEEEEEPP---

Radius of gyration: 20.28 Å; Cα contacts (8 Å, |Δi|>4): 817; chains: 2; bounding box: 40×58×42 Å